Protein AF-A0A3M1X9Q7-F1 (afdb_monomer)

Nearest PDB structures (foldseek):
  1alu-assembly1_A  TM=2.671E-01  e=3.615E+00  Homo sapiens
  8yl9-assembly3_B  TM=2.003E-01  e=2.601E+00  Penicillium brasilianum

Secondary structure (DSSP, 8-state):
-TT----SHHHHHHHHHHHHHHHHHHHTS-TTSHHHHHHHHHHHHHHHH--HHHHHHHHHHHHHHHHHHHHTT-S-----BHHHHHHHHHHH-GGGHHHHH-HHHHHHHHHHHHHTHHHHHHHHTT----S---TTHHHHHHHHTTSHHHHHHHHHHHHHHHHHHHHHHHHHHS---SPPPPHHHHHHHHHHHHHH-HHHHHHHHHHHHHSBPPP------

Solvent-accessible surface area (backbone atoms only — not comparable to full-atom values): 11971 Å² total; per-residue (Å²): 114,65,81,42,87,72,88,46,73,70,46,49,56,51,50,49,58,44,52,53,51,53,49,54,43,55,74,72,52,56,62,91,41,73,70,34,37,51,39,51,51,27,43,47,46,16,66,78,68,52,33,61,66,32,40,35,52,25,40,47,54,46,42,52,54,48,53,49,44,28,69,76,57,39,77,73,71,72,62,55,36,43,66,52,53,49,50,52,39,48,66,66,34,63,85,53,38,66,57,78,68,34,63,24,43,50,48,50,14,49,47,49,16,61,33,29,57,51,31,41,51,27,53,38,63,75,40,90,59,96,59,71,62,52,78,62,53,59,61,50,46,54,68,30,13,84,40,57,67,52,26,53,50,55,50,51,54,51,50,52,55,52,41,50,52,39,53,52,35,30,74,77,68,74,48,68,94,69,81,72,80,51,72,67,27,52,53,48,39,51,52,45,28,75,74,63,35,31,49,57,49,37,38,48,37,34,36,43,15,57,23,37,74,73,75,78,74,77,76,84,122

Sequence (221 aa):
AWSGELHTRADVMAMQKIIDEHLEVIRGIDETHSDGFDLLRRYRDFVSGGNWEAFFDFAAGYGHEILRRLNDGARFVPTFTTSRLRRLMMTNRKDLTPIVKNSGFQNVAYAIRHATIIPQTRKANKQDNLYEVRYGLGAELKRKSTVRDEFVAALTDFIQSYNQENVQKLESKGQQMRKDVRTDDIVEVVRLIDEYGSEVVANLLIAYGYAREPREEQSNS

pLDDT: mean 89.53, std 11.48, range [27.81, 98.5]

Radius of gyration: 17.57 Å; Cα contacts (8 Å, |Δi|>4): 253; chains: 1; bounding box: 44×51×43 Å

Foldseek 3Di:
DLLFDQDDPVSVVLSVVLVVLVCLQLVPQDCVDPLSVLLVVLVCCCVVPVDVVSVLVSLLSSLQVLLVVLVVLDLDHRFAALVSVLVSCVRRPVVCNVQSPDPLLLLLLQLLLLQAVPQSNCVSVVHDHLHHHDPCLLVCLLVQQVDLVSNLVSSVVSLVVSVVSQVVSCVPPVDGDGDHRDPVSSVRLNVVCVVPNSNVSSSSSSSSSRGHHDDPPPPPD

Mean predicted aligned error: 5.06 Å

Structure (mmCIF, N/CA/C/O backbone):
data_AF-A0A3M1X9Q7-F1
#
_entry.id   AF-A0A3M1X9Q7-F1
#
loop_
_atom_site.group_PDB
_atom_site.id
_atom_site.type_symbol
_atom_site.label_atom_id
_atom_site.label_alt_id
_atom_site.label_comp_id
_atom_site.label_asym_id
_atom_site.label_entity_id
_atom_site.label_seq_id
_atom_site.pdbx_PDB_ins_code
_atom_site.Cartn_x
_atom_site.Cartn_y
_atom_site.Cartn_z
_atom_site.occupancy
_atom_site.B_iso_or_equiv
_atom_site.auth_seq_id
_atom_site.auth_comp_id
_atom_site.auth_asym_id
_atom_site.auth_atom_id
_atom_site.pdbx_PDB_model_num
ATOM 1 N N . ALA A 1 1 ? 17.017 -2.458 -18.395 1.00 63.41 1 ALA A N 1
ATOM 2 C CA . ALA A 1 1 ? 17.355 -1.856 -17.086 1.00 63.41 1 ALA A CA 1
ATOM 3 C C . ALA A 1 1 ? 16.067 -1.402 -16.404 1.00 63.41 1 ALA A C 1
ATOM 5 O O . ALA A 1 1 ? 15.162 -0.985 -17.114 1.00 63.41 1 ALA A O 1
ATOM 6 N N . TRP A 1 2 ? 15.971 -1.470 -15.070 1.00 74.06 2 TRP A N 1
ATOM 7 C CA . TRP A 1 2 ? 14.771 -1.065 -14.304 1.00 74.06 2 TRP A CA 1
ATOM 8 C C . TRP A 1 2 ? 14.463 0.445 -14.376 1.00 74.06 2 TRP A C 1
ATOM 10 O O . TRP A 1 2 ? 13.380 0.888 -14.005 1.00 74.06 2 TRP A O 1
ATOM 20 N N . SER A 1 3 ? 15.420 1.243 -14.854 1.00 73.06 3 SER A N 1
ATOM 21 C CA . SER A 1 3 ? 15.277 2.680 -15.091 1.00 73.06 3 SER A CA 1
ATOM 22 C C . SER A 1 3 ? 14.463 3.031 -16.340 1.00 73.06 3 SER A C 1
ATOM 24 O O . SER A 1 3 ? 14.127 4.197 -16.528 1.00 73.06 3 SER A O 1
ATOM 26 N N . GLY A 1 4 ? 14.171 2.054 -17.203 1.00 74.88 4 GLY A N 1
ATOM 27 C CA . GLY A 1 4 ? 13.610 2.293 -18.530 1.00 74.88 4 GLY A CA 1
ATOM 28 C C . GLY A 1 4 ? 14.558 3.058 -19.457 1.00 74.88 4 GLY A C 1
ATOM 29 O O . GLY A 1 4 ? 15.743 3.235 -19.157 1.00 74.88 4 GLY A O 1
ATOM 30 N N . GLU A 1 5 ? 14.028 3.496 -20.598 1.00 77.62 5 GLU A N 1
ATOM 31 C CA . GLU A 1 5 ? 14.742 4.351 -21.549 1.00 77.62 5 GLU A CA 1
ATOM 32 C C . GLU A 1 5 ? 14.603 5.829 -21.156 1.00 77.62 5 GLU A C 1
ATOM 34 O O . GLU A 1 5 ? 13.497 6.312 -20.906 1.00 77.62 5 GLU A O 1
ATOM 39 N N . LEU A 1 6 ? 15.725 6.553 -21.108 1.00 81.38 6 LEU A N 1
ATOM 40 C CA . LEU A 1 6 ? 15.781 7.968 -20.735 1.00 81.38 6 LEU A CA 1
ATOM 41 C C . LEU A 1 6 ? 16.168 8.794 -21.964 1.00 81.38 6 LEU A C 1
ATOM 43 O O . LEU A 1 6 ? 17.319 8.759 -22.394 1.00 81.38 6 LEU A O 1
ATOM 47 N N . HIS A 1 7 ? 15.207 9.535 -22.517 1.00 81.62 7 HIS A N 1
ATOM 48 C CA . HIS A 1 7 ? 15.385 10.256 -23.785 1.00 81.62 7 HIS A CA 1
ATOM 49 C C . HIS A 1 7 ? 15.589 11.759 -23.592 1.00 81.62 7 HIS A C 1
ATOM 51 O O . HIS A 1 7 ? 16.232 12.414 -24.410 1.00 81.62 7 HIS A O 1
ATOM 57 N N . THR A 1 8 ? 15.062 12.326 -22.504 1.00 88.31 8 THR A N 1
ATOM 58 C CA . THR A 1 8 ? 15.106 13.770 -22.248 1.00 88.31 8 THR A CA 1
ATOM 59 C C . THR A 1 8 ? 15.757 14.115 -20.910 1.00 88.31 8 THR A C 1
ATOM 61 O O . THR A 1 8 ? 15.780 13.321 -19.968 1.00 88.31 8 THR A O 1
ATOM 64 N N . ARG A 1 9 ? 16.222 15.365 -20.769 1.00 87.31 9 ARG A N 1
ATOM 65 C CA . ARG A 1 9 ? 16.684 15.899 -19.474 1.00 87.31 9 ARG A CA 1
ATOM 66 C C . ARG A 1 9 ? 15.599 15.798 -18.393 1.00 87.31 9 ARG A C 1
ATOM 68 O O . ARG A 1 9 ? 15.917 15.546 -17.233 1.00 87.31 9 ARG A O 1
ATOM 75 N N . ALA A 1 10 ? 14.332 15.970 -18.770 1.00 85.62 10 ALA A N 1
ATOM 76 C CA . ALA A 1 10 ? 13.204 15.828 -17.855 1.00 85.62 10 ALA A CA 1
ATOM 77 C C . ALA A 1 10 ? 13.043 14.380 -17.357 1.00 85.62 10 ALA A C 1
ATOM 79 O O . ALA A 1 10 ? 12.713 14.172 -16.187 1.00 85.62 10 ALA A O 1
ATOM 80 N N . ASP A 1 11 ? 13.325 13.386 -18.203 1.00 83.69 11 ASP A N 1
ATOM 81 C CA . ASP A 1 11 ? 13.321 11.971 -17.812 1.00 83.69 11 ASP A CA 1
ATOM 82 C C . ASP A 1 11 ? 14.450 11.660 -16.838 1.00 83.69 11 ASP A C 1
ATOM 84 O O . ASP A 1 11 ? 14.208 11.043 -15.802 1.00 83.69 11 ASP A O 1
ATOM 88 N N . VAL A 1 12 ? 15.656 12.167 -17.107 1.00 86.81 12 VAL A N 1
ATOM 89 C CA . VAL A 1 12 ? 16.814 12.002 -16.215 1.00 86.81 12 VAL A CA 1
ATOM 90 C C . VAL A 1 12 ? 16.538 12.607 -14.837 1.00 86.81 12 VAL A C 1
ATOM 92 O O . VAL A 1 12 ? 16.706 11.934 -13.823 1.00 86.81 12 VAL A O 1
ATOM 95 N N . MET A 1 13 ? 16.057 13.853 -14.777 1.00 88.44 13 MET A N 1
ATOM 96 C CA . MET A 1 13 ? 15.761 14.520 -13.501 1.00 88.44 13 MET A CA 1
ATOM 97 C C . MET A 1 13 ? 14.677 13.800 -12.701 1.00 88.44 13 MET A C 1
ATOM 99 O O . MET A 1 13 ? 14.708 13.767 -11.472 1.00 88.44 13 MET A O 1
ATOM 103 N N . ALA A 1 14 ? 13.694 13.228 -13.384 1.00 86.50 14 ALA A N 1
ATOM 104 C CA . ALA A 1 14 ? 12.663 12.467 -12.717 1.00 86.50 14 ALA A CA 1
ATOM 105 C C . ALA A 1 14 ? 13.135 11.108 -12.221 1.00 86.50 14 ALA A C 1
ATOM 107 O O . ALA A 1 14 ? 12.753 10.704 -11.124 1.00 86.50 14 ALA A O 1
ATOM 108 N N . MET A 1 15 ? 13.955 10.420 -13.014 1.00 89.50 15 MET A N 1
ATOM 109 C CA . MET A 1 15 ? 14.565 9.167 -12.603 1.00 89.50 15 MET A CA 1
ATOM 110 C C . MET A 1 15 ? 15.463 9.386 -11.385 1.00 89.50 15 MET A C 1
ATOM 112 O O . MET A 1 15 ? 15.393 8.606 -10.441 1.00 89.50 15 MET A O 1
ATOM 116 N N . GLN A 1 16 ? 16.211 10.493 -11.344 1.00 91.06 16 GLN A N 1
ATOM 117 C CA . GLN A 1 16 ? 16.999 10.873 -10.171 1.00 91.06 16 GLN A CA 1
ATOM 118 C C . GLN A 1 16 ? 16.127 10.961 -8.912 1.00 91.06 16 GLN A C 1
ATOM 120 O O . GLN A 1 16 ? 16.438 10.324 -7.914 1.00 91.06 16 GLN A O 1
ATOM 125 N N . LYS A 1 17 ? 14.972 11.641 -8.980 1.00 92.56 17 LYS A N 1
ATOM 126 C CA . LYS A 1 17 ? 14.033 11.729 -7.844 1.00 92.56 17 LYS A CA 1
ATOM 127 C C . LYS A 1 17 ? 13.507 10.364 -7.382 1.00 92.56 17 LYS A C 1
ATOM 129 O O . LYS A 1 17 ? 13.197 10.209 -6.203 1.00 92.56 17 LYS A O 1
ATOM 134 N N . ILE A 1 18 ? 13.350 9.405 -8.297 1.00 91.81 18 ILE A N 1
ATOM 135 C CA . ILE A 1 18 ? 12.954 8.029 -7.959 1.00 91.81 18 ILE A CA 1
ATOM 136 C C . ILE A 1 18 ? 14.112 7.318 -7.252 1.00 91.81 18 ILE A C 1
ATOM 138 O O . ILE A 1 18 ? 13.909 6.728 -6.196 1.00 91.81 18 ILE A O 1
ATOM 142 N N . ILE A 1 19 ? 15.329 7.418 -7.791 1.00 91.94 19 ILE A N 1
ATOM 143 C 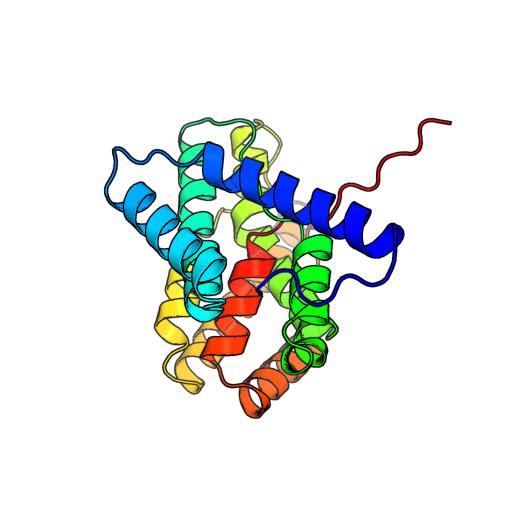CA . ILE A 1 19 ? 16.531 6.821 -7.193 1.00 91.94 19 ILE A CA 1
ATOM 144 C C . ILE A 1 19 ? 16.769 7.373 -5.784 1.00 91.94 19 ILE A C 1
ATOM 146 O O . ILE A 1 19 ? 17.005 6.592 -4.866 1.00 91.94 19 ILE A O 1
ATOM 150 N N . ASP A 1 20 ? 16.658 8.686 -5.592 1.00 94.12 20 ASP A N 1
ATOM 151 C CA . ASP A 1 20 ? 16.859 9.324 -4.290 1.00 94.12 20 ASP A CA 1
ATOM 152 C C . ASP A 1 20 ? 15.865 8.793 -3.244 1.00 94.12 20 ASP A C 1
ATOM 154 O O . ASP A 1 20 ? 16.263 8.440 -2.137 1.00 94.12 20 ASP A O 1
ATOM 158 N N . GLU A 1 21 ? 14.585 8.641 -3.608 1.00 93.75 21 GLU A N 1
ATOM 159 C CA . GLU A 1 21 ? 13.570 8.051 -2.722 1.00 93.75 21 GLU A CA 1
ATOM 160 C C . GLU A 1 21 ? 13.885 6.606 -2.352 1.00 93.75 21 GLU A C 1
ATOM 162 O O . GLU A 1 21 ? 13.769 6.206 -1.195 1.00 93.75 21 GLU A O 1
ATOM 167 N N . HIS A 1 22 ? 14.279 5.814 -3.345 1.00 93.88 22 HIS A N 1
ATOM 168 C CA . HIS A 1 22 ? 14.655 4.430 -3.125 1.00 93.88 22 HIS A CA 1
ATOM 169 C C . HIS A 1 22 ? 15.857 4.333 -2.175 1.00 93.88 22 HIS A C 1
ATOM 171 O O . HIS A 1 22 ? 15.854 3.504 -1.267 1.00 93.88 22 HIS A O 1
ATOM 177 N N . LEU A 1 23 ? 16.856 5.209 -2.335 1.00 94.06 23 LEU A N 1
ATOM 178 C CA . LEU A 1 23 ? 18.006 5.291 -1.436 1.00 94.06 23 LEU A CA 1
ATOM 179 C C . LEU A 1 23 ? 17.595 5.687 -0.011 1.00 94.06 23 LEU A C 1
ATOM 181 O O . LEU A 1 23 ? 18.105 5.100 0.939 1.00 94.06 23 LEU A O 1
ATOM 185 N N . GLU A 1 24 ? 16.674 6.637 0.161 1.00 93.44 24 GLU A N 1
ATOM 186 C CA . GLU A 1 24 ? 16.130 6.989 1.483 1.00 93.44 24 GLU A CA 1
ATOM 187 C C . GLU A 1 24 ? 15.441 5.796 2.159 1.00 93.44 24 GLU A C 1
ATOM 189 O O . GLU A 1 24 ? 15.639 5.563 3.353 1.00 93.44 24 GLU A O 1
ATOM 194 N N . VAL A 1 25 ? 14.654 5.032 1.395 1.00 92.88 25 VAL A N 1
ATOM 195 C CA . VAL A 1 25 ? 13.934 3.846 1.873 1.00 92.88 25 VAL A CA 1
ATOM 196 C C . VAL A 1 25 ? 14.896 2.759 2.351 1.00 92.88 25 VAL A C 1
ATOM 198 O O . VAL A 1 25 ? 14.744 2.269 3.473 1.00 92.88 25 VAL A O 1
ATOM 201 N N . ILE A 1 26 ? 15.901 2.409 1.541 1.00 93.75 26 ILE A N 1
ATOM 202 C CA . ILE A 1 26 ? 16.785 1.272 1.838 1.00 93.75 26 ILE A CA 1
ATOM 203 C C . ILE A 1 26 ? 17.884 1.602 2.852 1.00 93.75 26 ILE A C 1
ATOM 205 O O . ILE A 1 26 ? 18.242 0.739 3.641 1.00 93.75 26 ILE A O 1
ATOM 209 N N . ARG A 1 27 ? 18.389 2.847 2.898 1.00 90.69 27 ARG A N 1
ATOM 210 C CA . ARG A 1 27 ? 19.448 3.251 3.852 1.00 90.69 27 ARG A CA 1
ATOM 211 C C . ARG A 1 27 ? 19.030 3.112 5.312 1.00 90.69 27 ARG A C 1
ATOM 213 O O . ARG A 1 27 ? 19.881 3.055 6.189 1.00 90.69 27 ARG A O 1
ATOM 220 N N . GLY A 1 28 ? 17.726 3.142 5.574 1.00 84.00 28 GLY A N 1
ATOM 221 C CA . GLY A 1 28 ? 17.176 3.008 6.916 1.00 84.00 28 GLY A CA 1
ATOM 222 C C . GLY A 1 28 ? 16.893 1.570 7.344 1.00 84.00 28 GLY A C 1
ATOM 223 O O . GLY A 1 28 ? 16.302 1.410 8.408 1.00 84.00 28 GLY A O 1
ATOM 224 N N . ILE A 1 29 ? 17.211 0.567 6.521 1.00 90.06 29 ILE A N 1
ATOM 225 C CA . ILE A 1 29 ? 16.987 -0.846 6.837 1.00 90.06 29 ILE A CA 1
ATOM 226 C C . ILE A 1 29 ? 18.204 -1.377 7.591 1.00 90.06 29 ILE A C 1
ATOM 228 O O . ILE A 1 29 ? 19.338 -1.207 7.152 1.00 90.06 29 ILE A O 1
ATOM 232 N N . ASP A 1 30 ? 17.958 -2.004 8.737 1.00 85.06 30 ASP A N 1
ATOM 233 C CA . ASP A 1 30 ? 19.003 -2.615 9.551 1.00 85.06 30 ASP A CA 1
ATOM 234 C C . ASP A 1 30 ? 19.348 -4.017 9.031 1.00 85.06 30 ASP A C 1
ATOM 236 O O . ASP A 1 30 ? 18.576 -4.961 9.191 1.00 85.06 30 ASP A O 1
ATOM 240 N N . GLU A 1 31 ? 20.524 -4.153 8.417 1.00 84.06 31 GLU A N 1
ATOM 241 C CA . GLU A 1 31 ? 21.000 -5.413 7.827 1.00 84.06 31 GLU A CA 1
ATOM 242 C C . GLU A 1 31 ? 21.448 -6.448 8.871 1.00 84.06 31 GLU A C 1
ATOM 244 O O . GLU A 1 31 ? 21.707 -7.598 8.519 1.00 84.06 31 GLU A O 1
ATOM 249 N N . THR A 1 32 ? 21.566 -6.063 10.149 1.00 80.69 32 THR A N 1
ATOM 250 C CA . THR A 1 32 ? 22.014 -6.972 11.219 1.00 80.69 32 THR A CA 1
ATOM 251 C C . THR A 1 32 ? 20.934 -7.968 11.648 1.00 80.69 32 THR A C 1
ATOM 253 O O . THR A 1 32 ? 21.248 -9.009 12.226 1.00 80.69 32 THR A O 1
ATOM 256 N N . HIS A 1 33 ? 19.672 -7.682 11.322 1.00 79.69 33 HIS A N 1
ATOM 257 C CA . HIS A 1 33 ? 18.531 -8.564 11.539 1.00 79.69 33 HIS A CA 1
ATOM 258 C C . HIS A 1 33 ? 18.194 -9.336 10.253 1.00 79.69 33 HIS A C 1
ATOM 260 O O . HIS A 1 33 ? 18.264 -8.785 9.152 1.00 79.69 33 HIS A O 1
ATOM 266 N N . SER A 1 34 ? 17.771 -10.601 10.388 1.00 79.75 34 SER A N 1
ATOM 267 C CA . SER A 1 34 ? 17.425 -11.475 9.250 1.00 79.75 34 SER A CA 1
ATOM 268 C C . SER A 1 34 ? 16.416 -10.836 8.297 1.00 79.75 34 SER A C 1
ATOM 270 O O . SER A 1 34 ? 16.586 -10.891 7.082 1.00 79.75 34 SER A O 1
ATOM 272 N N . ASP A 1 35 ? 15.409 -10.166 8.853 1.00 83.88 35 ASP A N 1
ATOM 273 C CA . ASP A 1 35 ? 14.321 -9.565 8.083 1.00 83.88 35 ASP A CA 1
ATOM 274 C C . ASP A 1 35 ? 14.815 -8.379 7.243 1.00 83.88 35 ASP A C 1
ATOM 276 O O . ASP A 1 35 ? 14.422 -8.219 6.086 1.00 83.88 35 ASP A O 1
ATOM 280 N N . GLY A 1 36 ? 15.725 -7.567 7.792 1.00 88.38 36 GLY A N 1
ATOM 281 C CA . GLY A 1 36 ? 16.331 -6.448 7.073 1.00 88.38 36 GLY A CA 1
ATOM 282 C C . GLY A 1 36 ? 17.274 -6.912 5.965 1.00 88.38 36 GLY A C 1
ATOM 283 O O . GLY A 1 36 ? 17.213 -6.396 4.846 1.00 88.38 36 GLY A O 1
ATOM 284 N N . PHE A 1 37 ? 18.077 -7.946 6.232 1.00 91.00 37 PHE A N 1
ATOM 285 C CA . PHE A 1 37 ? 18.905 -8.587 5.211 1.00 91.00 37 PHE A CA 1
ATOM 286 C C . PHE A 1 37 ? 18.058 -9.132 4.050 1.00 91.00 37 PHE A C 1
ATOM 288 O O . PHE A 1 37 ? 18.359 -8.873 2.881 1.00 91.00 37 PHE A O 1
ATOM 295 N N . ASP A 1 38 ? 16.963 -9.838 4.347 1.00 92.44 38 ASP A N 1
ATOM 296 C CA . ASP A 1 38 ? 16.078 -10.392 3.321 1.00 92.44 38 ASP A CA 1
ATOM 297 C C . ASP A 1 38 ? 15.369 -9.312 2.496 1.00 92.44 38 ASP A C 1
ATOM 299 O O . ASP A 1 38 ? 15.219 -9.470 1.279 1.00 92.44 38 ASP A O 1
ATOM 303 N N . LEU A 1 39 ? 14.976 -8.192 3.113 1.00 93.50 39 LEU A N 1
ATOM 304 C CA . LEU A 1 39 ? 14.448 -7.035 2.386 1.00 93.50 39 LEU A CA 1
ATOM 305 C C . LEU A 1 39 ? 15.472 -6.506 1.378 1.00 93.50 39 LEU A C 1
ATOM 307 O O . LEU A 1 39 ? 15.168 -6.366 0.191 1.00 93.50 39 LEU A O 1
ATOM 311 N N . LEU A 1 40 ? 16.704 -6.258 1.814 1.00 94.81 40 LEU A N 1
ATOM 312 C CA . LEU A 1 40 ? 17.741 -5.725 0.932 1.00 94.81 40 LEU A CA 1
ATOM 313 C C . LEU A 1 40 ? 18.152 -6.710 -0.158 1.00 94.81 40 LEU A C 1
ATOM 315 O O . LEU A 1 40 ? 18.422 -6.290 -1.285 1.00 94.81 40 LEU A O 1
ATOM 319 N N . ARG A 1 41 ? 18.124 -8.015 0.128 1.00 94.31 41 ARG A N 1
ATOM 320 C CA . ARG A 1 41 ? 18.324 -9.059 -0.880 1.00 94.31 41 ARG A CA 1
ATOM 321 C C . ARG A 1 41 ? 17.277 -8.967 -1.990 1.00 94.31 41 ARG A C 1
ATOM 323 O O . ARG A 1 41 ? 17.651 -8.893 -3.158 1.00 94.31 41 ARG A O 1
ATOM 330 N N . ARG A 1 42 ? 15.986 -8.898 -1.642 1.00 94.50 42 ARG A N 1
ATOM 331 C CA . ARG A 1 42 ? 14.892 -8.733 -2.621 1.00 94.50 42 ARG A CA 1
ATOM 332 C C . ARG A 1 42 ? 15.039 -7.432 -3.412 1.00 94.50 42 ARG A C 1
ATOM 334 O O . ARG A 1 42 ? 14.888 -7.423 -4.632 1.00 94.50 42 ARG A O 1
ATOM 341 N N . TYR A 1 43 ? 15.401 -6.343 -2.736 1.00 94.56 43 TYR A N 1
ATOM 342 C CA . TYR A 1 43 ? 15.630 -5.058 -3.391 1.00 94.56 43 TYR A CA 1
ATOM 343 C C . TYR A 1 43 ? 16.796 -5.106 -4.392 1.00 94.56 43 TYR A C 1
ATOM 345 O O . TYR A 1 43 ? 16.684 -4.606 -5.513 1.00 94.56 43 TYR A O 1
ATOM 353 N N . ARG A 1 44 ? 17.907 -5.752 -4.025 1.00 93.75 44 ARG A N 1
ATOM 354 C CA . ARG A 1 44 ? 19.047 -5.981 -4.920 1.00 93.75 44 ARG A CA 1
ATOM 355 C C . ARG A 1 44 ? 18.632 -6.801 -6.138 1.00 93.75 44 ARG A C 1
ATOM 357 O O . ARG A 1 44 ? 18.967 -6.421 -7.256 1.00 93.75 44 ARG A O 1
ATOM 364 N N . ASP A 1 45 ? 17.884 -7.884 -5.940 1.00 93.31 45 ASP A N 1
ATOM 365 C CA . ASP A 1 45 ? 17.430 -8.750 -7.032 1.00 93.31 45 ASP A CA 1
ATOM 366 C C . ASP A 1 45 ? 16.529 -7.971 -8.023 1.00 93.31 45 ASP A C 1
ATOM 368 O O . ASP A 1 45 ? 16.628 -8.157 -9.241 1.00 93.31 45 ASP A O 1
ATOM 372 N N . PHE A 1 46 ? 15.732 -7.011 -7.535 1.00 93.12 46 PHE A N 1
ATOM 373 C CA . PHE A 1 46 ? 15.010 -6.057 -8.383 1.00 93.12 46 PHE A CA 1
ATOM 374 C C . PHE A 1 46 ? 15.944 -5.126 -9.172 1.00 93.12 46 PHE A C 1
ATOM 376 O O . PHE A 1 46 ? 15.832 -5.041 -10.395 1.00 93.12 46 PHE A O 1
ATOM 383 N N . VAL A 1 47 ? 16.869 -4.428 -8.507 1.00 90.31 47 VAL A N 1
ATOM 384 C CA . VAL A 1 47 ? 17.733 -3.422 -9.156 1.00 90.31 47 VAL A CA 1
ATOM 385 C C . VAL A 1 47 ? 18.699 -4.060 -10.159 1.00 90.31 47 VAL A C 1
ATOM 387 O O . VAL A 1 47 ? 18.918 -3.510 -11.240 1.00 90.31 47 VAL A O 1
ATOM 390 N N . SER A 1 48 ? 19.265 -5.220 -9.824 1.00 87.94 48 SER A N 1
ATOM 391 C CA . SER A 1 48 ? 20.236 -5.926 -10.664 1.00 87.94 48 SER A CA 1
ATOM 392 C C . SER A 1 48 ? 19.576 -6.717 -11.794 1.00 87.94 48 SER A C 1
ATOM 394 O O . SER A 1 48 ? 20.110 -6.745 -12.900 1.00 87.94 48 SER A O 1
ATOM 396 N N . GLY A 1 49 ? 18.428 -7.352 -11.534 1.00 82.12 49 GLY A N 1
ATOM 397 C CA . GLY A 1 49 ? 17.774 -8.263 -12.481 1.00 82.12 49 GLY A CA 1
ATOM 398 C C . GLY A 1 49 ? 16.536 -7.702 -13.181 1.00 82.12 49 GLY A C 1
ATOM 399 O O . GLY A 1 49 ? 16.035 -8.324 -14.112 1.00 82.12 49 GLY A O 1
ATOM 400 N N . GLY A 1 50 ? 16.007 -6.555 -12.747 1.00 82.94 50 GLY A N 1
ATOM 401 C CA . GLY A 1 50 ? 14.691 -6.073 -13.180 1.00 82.94 50 GLY A CA 1
ATOM 402 C C . GLY A 1 50 ? 13.533 -6.941 -12.669 1.00 82.94 50 GLY A C 1
ATOM 403 O O . GLY A 1 50 ? 12.455 -6.927 -13.264 1.00 82.94 50 GLY A O 1
ATOM 404 N N . ASN A 1 51 ? 13.749 -7.715 -11.597 1.00 88.06 51 ASN A N 1
ATOM 405 C CA . ASN A 1 51 ? 12.749 -8.628 -11.051 1.00 88.06 51 ASN A CA 1
ATOM 406 C C . ASN A 1 51 ? 11.654 -7.862 -10.285 1.00 88.06 51 ASN A C 1
ATOM 408 O O . ASN A 1 51 ? 11.816 -7.493 -9.123 1.00 88.06 51 ASN A O 1
ATOM 412 N N . TRP A 1 52 ? 10.523 -7.634 -10.950 1.00 85.62 52 TRP A N 1
ATOM 413 C CA . TRP A 1 52 ? 9.364 -6.938 -10.386 1.00 85.62 52 TRP A CA 1
ATOM 414 C C . TRP A 1 52 ? 8.691 -7.676 -9.235 1.00 85.62 52 TRP A C 1
ATOM 416 O O . TRP A 1 52 ? 8.171 -7.033 -8.329 1.00 85.62 52 TRP A O 1
ATOM 426 N N . GLU A 1 53 ? 8.715 -9.004 -9.245 1.00 85.56 53 GLU A N 1
ATOM 427 C CA . GLU A 1 53 ? 8.194 -9.800 -8.136 1.00 85.56 53 GLU A CA 1
ATOM 428 C C . GLU A 1 53 ? 9.013 -9.545 -6.867 1.00 85.56 53 GLU A C 1
ATOM 430 O O . GLU A 1 53 ? 8.451 -9.250 -5.813 1.00 85.56 53 GLU A O 1
ATOM 435 N N . ALA A 1 54 ? 10.343 -9.500 -6.999 1.00 91.00 54 ALA A N 1
ATOM 436 C CA . ALA A 1 54 ? 11.231 -9.141 -5.896 1.00 91.00 54 ALA A CA 1
ATOM 437 C C . ALA A 1 54 ? 10.964 -7.716 -5.375 1.00 91.00 54 ALA A C 1
ATOM 439 O O . ALA A 1 54 ? 11.007 -7.485 -4.166 1.00 91.00 54 ALA A O 1
ATOM 440 N N . PHE A 1 55 ? 10.619 -6.768 -6.255 1.00 90.69 55 PHE A N 1
ATOM 441 C CA . PHE A 1 55 ? 10.199 -5.427 -5.836 1.00 90.69 55 PHE A CA 1
ATOM 442 C C . PHE A 1 55 ? 8.882 -5.434 -5.057 1.00 90.69 55 PHE A C 1
ATOM 444 O O . PHE A 1 55 ? 8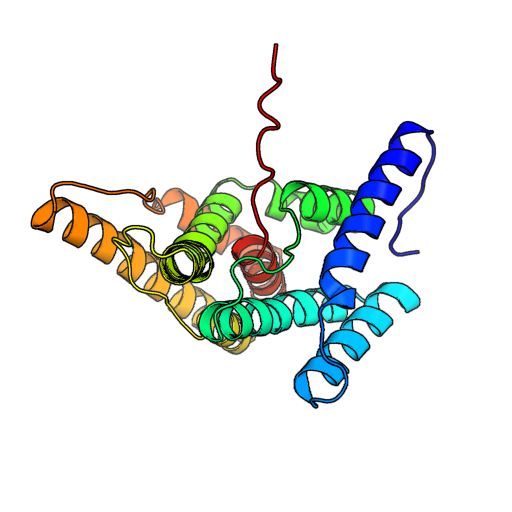.765 -4.753 -4.040 1.00 90.69 55 PHE A O 1
ATOM 451 N N . PHE A 1 56 ? 7.885 -6.190 -5.515 1.00 85.94 56 PHE A N 1
ATOM 452 C CA . PHE A 1 56 ? 6.603 -6.281 -4.822 1.00 85.94 56 PHE A CA 1
ATOM 453 C C . PHE A 1 56 ? 6.736 -6.927 -3.452 1.00 85.94 56 PHE A C 1
ATOM 455 O O . PHE A 1 56 ? 6.175 -6.424 -2.479 1.00 85.94 56 PHE A O 1
ATOM 462 N N . ASP A 1 57 ? 7.529 -7.986 -3.356 1.00 87.88 57 ASP A N 1
ATOM 463 C CA . ASP A 1 57 ? 7.812 -8.616 -2.079 1.00 87.88 57 ASP A CA 1
ATOM 464 C C . ASP A 1 57 ? 8.604 -7.695 -1.148 1.00 87.88 57 ASP A C 1
ATOM 466 O O . ASP A 1 57 ? 8.331 -7.652 0.052 1.00 87.88 57 ASP A O 1
ATOM 470 N N . PHE A 1 58 ? 9.551 -6.920 -1.689 1.00 92.50 58 PHE A N 1
ATOM 471 C CA . PHE A 1 58 ? 10.222 -5.867 -0.934 1.00 92.50 58 PHE A CA 1
ATOM 472 C C . PHE A 1 58 ? 9.215 -4.841 -0.406 1.00 92.50 58 PHE A C 1
ATOM 474 O O . PHE A 1 58 ? 9.224 -4.544 0.782 1.00 92.50 58 PHE A O 1
ATOM 481 N N . ALA A 1 59 ? 8.325 -4.319 -1.253 1.00 88.44 59 ALA A N 1
ATOM 482 C CA . ALA A 1 59 ? 7.340 -3.317 -0.853 1.00 88.44 59 ALA A CA 1
ATOM 483 C C . ALA A 1 59 ? 6.371 -3.850 0.218 1.00 88.44 59 ALA A C 1
ATOM 485 O O . ALA A 1 59 ? 6.064 -3.142 1.180 1.00 88.44 59 ALA A O 1
ATOM 486 N N . ALA A 1 60 ? 5.932 -5.106 0.086 1.00 81.69 60 ALA A N 1
ATOM 487 C CA . ALA A 1 60 ? 5.083 -5.771 1.068 1.00 81.69 60 ALA A CA 1
ATOM 488 C C . ALA A 1 60 ? 5.801 -5.971 2.410 1.00 81.69 60 ALA A C 1
ATOM 490 O O . ALA A 1 60 ? 5.256 -5.614 3.457 1.00 81.69 60 ALA A O 1
ATOM 491 N N . GLY A 1 61 ? 7.034 -6.484 2.389 1.00 87.69 61 GLY A N 1
ATOM 492 C CA . GLY A 1 61 ? 7.834 -6.670 3.599 1.00 87.69 61 GLY A CA 1
ATOM 493 C C . GLY A 1 61 ? 8.230 -5.343 4.257 1.00 87.69 61 GLY A C 1
ATOM 494 O O . GLY A 1 61 ? 8.176 -5.213 5.477 1.00 87.69 61 GLY A O 1
ATOM 495 N N . TYR A 1 62 ? 8.540 -4.314 3.468 1.00 90.38 62 TYR A N 1
ATOM 496 C CA . TYR A 1 62 ? 8.885 -2.989 3.983 1.00 90.38 62 TYR A CA 1
ATOM 497 C C . TYR A 1 62 ? 7.702 -2.316 4.693 1.00 90.38 62 TYR A C 1
ATOM 499 O O . TYR A 1 62 ? 7.900 -1.587 5.662 1.00 90.38 62 TYR A O 1
ATOM 507 N N . GLY A 1 63 ? 6.461 -2.616 4.289 1.00 86.06 63 GLY A N 1
ATOM 508 C CA . GLY A 1 63 ? 5.252 -2.237 5.030 1.00 86.06 63 GLY A CA 1
ATOM 509 C C . GLY A 1 63 ? 5.289 -2.663 6.503 1.00 86.06 63 GLY A C 1
ATOM 510 O O . GLY A 1 63 ? 4.922 -1.883 7.386 1.00 86.06 63 GLY A O 1
ATOM 511 N N . HIS A 1 64 ? 5.787 -3.873 6.777 1.00 84.69 64 HIS A N 1
ATOM 512 C CA . HIS A 1 64 ? 5.974 -4.371 8.140 1.00 84.69 64 HIS A CA 1
ATOM 513 C C . HIS A 1 64 ? 7.057 -3.584 8.886 1.00 84.69 64 HIS A C 1
ATOM 515 O O . HIS A 1 64 ? 6.824 -3.137 10.009 1.00 84.69 64 HIS A O 1
ATOM 521 N N . GLU A 1 65 ? 8.192 -3.334 8.234 1.00 89.12 65 GLU A N 1
ATOM 522 C CA . GLU A 1 65 ? 9.297 -2.559 8.805 1.00 89.12 65 GLU A CA 1
ATOM 523 C C . GLU A 1 65 ? 8.878 -1.122 9.164 1.00 89.12 65 GLU A C 1
ATOM 525 O O . GLU A 1 65 ? 9.234 -0.612 10.229 1.00 89.12 65 GLU A O 1
ATOM 530 N N . ILE A 1 66 ? 8.049 -0.481 8.331 1.00 90.38 66 ILE A N 1
ATOM 531 C CA . ILE A 1 66 ? 7.481 0.842 8.628 1.00 90.38 66 ILE A CA 1
ATOM 532 C C . ILE A 1 66 ? 6.653 0.793 9.913 1.00 90.38 66 ILE A C 1
ATOM 534 O O . ILE A 1 66 ? 6.857 1.612 10.812 1.00 90.38 66 ILE A O 1
ATOM 538 N N . LEU A 1 67 ? 5.716 -0.155 10.011 1.00 88.62 67 LEU A N 1
ATOM 539 C CA . LEU A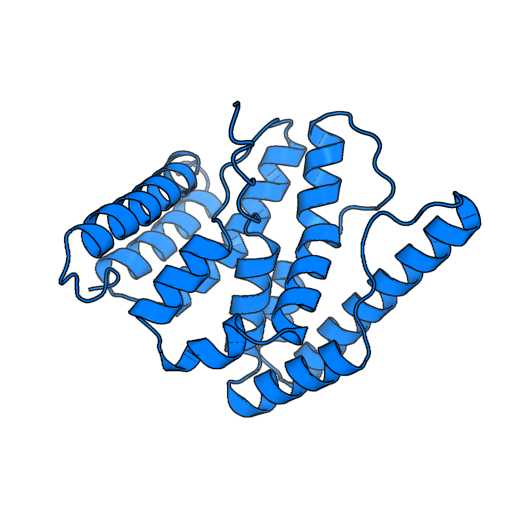 1 67 ? 4.851 -0.280 11.184 1.00 88.62 67 LEU A CA 1
ATOM 540 C C . LEU A 1 67 ? 5.660 -0.572 12.450 1.00 88.62 67 LEU A C 1
ATOM 542 O O . LEU A 1 67 ? 5.405 0.061 13.475 1.00 88.62 67 LEU A O 1
ATOM 546 N N . ARG A 1 68 ? 6.651 -1.467 12.365 1.00 89.31 68 ARG A N 1
ATOM 547 C CA . ARG A 1 68 ? 7.558 -1.807 13.466 1.00 89.31 68 ARG A CA 1
ATOM 548 C C . ARG A 1 68 ? 8.307 -0.574 13.961 1.00 89.31 68 ARG A C 1
ATOM 550 O O . ARG A 1 68 ? 8.162 -0.199 15.118 1.00 89.31 68 ARG A O 1
ATOM 557 N N . ARG A 1 69 ? 9.016 0.133 13.076 1.00 90.88 69 ARG A N 1
ATOM 558 C CA . ARG A 1 69 ? 9.792 1.329 13.443 1.00 90.88 69 ARG A CA 1
ATOM 559 C C . ARG A 1 69 ? 8.927 2.440 14.029 1.00 90.88 69 ARG A C 1
ATOM 561 O O . ARG A 1 69 ? 9.331 3.091 14.990 1.00 90.88 69 ARG A O 1
ATOM 568 N N . LEU A 1 70 ? 7.736 2.671 13.470 1.00 89.62 70 LEU A N 1
ATOM 569 C CA . LEU A 1 70 ? 6.795 3.641 14.036 1.00 89.62 70 LEU A CA 1
ATOM 570 C C . LEU A 1 70 ? 6.287 3.201 15.416 1.00 89.62 70 LEU A C 1
ATOM 572 O O . LEU A 1 70 ? 6.004 4.049 16.258 1.00 89.62 70 LEU A O 1
ATOM 576 N N . ASN A 1 71 ? 6.131 1.897 15.652 1.00 87.88 71 ASN A N 1
ATOM 577 C CA . ASN A 1 71 ? 5.744 1.360 16.954 1.00 87.88 71 ASN A CA 1
ATOM 578 C C . ASN A 1 71 ? 6.878 1.469 17.984 1.00 87.88 71 ASN A C 1
ATOM 580 O O . ASN A 1 71 ? 6.609 1.787 19.139 1.00 87.88 71 ASN A O 1
ATOM 584 N N . ASP A 1 72 ? 8.128 1.340 17.539 1.00 90.00 72 ASP A N 1
ATOM 585 C CA . ASP A 1 72 ? 9.343 1.536 18.343 1.00 90.00 72 ASP A CA 1
ATOM 586 C C . ASP A 1 72 ? 9.637 3.026 18.635 1.00 90.00 72 ASP A C 1
ATOM 588 O O . ASP A 1 72 ? 10.635 3.372 19.266 1.00 90.00 72 ASP A O 1
ATOM 592 N N . GLY A 1 73 ? 8.758 3.934 18.195 1.00 86.25 73 GLY A N 1
ATOM 593 C CA . GLY A 1 73 ? 8.810 5.359 18.523 1.00 86.25 73 GLY A CA 1
ATOM 594 C C . GLY A 1 73 ? 9.484 6.243 17.475 1.00 86.25 73 GLY A C 1
ATOM 595 O O . GLY A 1 73 ? 9.683 7.437 17.727 1.00 86.25 73 GLY A O 1
ATOM 596 N N . ALA A 1 74 ? 9.809 5.718 16.287 1.00 88.94 74 ALA A N 1
ATOM 597 C CA . ALA A 1 74 ? 10.270 6.562 15.191 1.00 88.94 74 ALA A CA 1
ATOM 598 C C . ALA A 1 74 ? 9.178 7.579 14.816 1.00 88.94 74 ALA A C 1
ATOM 600 O O . ALA A 1 74 ? 8.047 7.215 14.504 1.00 88.94 74 ALA A O 1
ATOM 601 N N . ARG A 1 75 ? 9.521 8.873 14.801 1.00 85.44 75 ARG A N 1
ATOM 602 C CA . ARG A 1 75 ? 8.588 9.937 14.374 1.00 85.44 75 ARG A CA 1
ATOM 603 C C . ARG A 1 75 ? 8.362 9.952 12.864 1.00 85.44 75 ARG A C 1
ATOM 605 O O . ARG A 1 75 ? 7.325 10.407 12.385 1.00 85.44 75 ARG A O 1
ATOM 612 N N . PHE A 1 76 ? 9.356 9.485 12.114 1.00 87.06 76 PHE A N 1
ATOM 613 C CA . PHE A 1 76 ? 9.339 9.434 10.663 1.00 87.06 76 PHE A CA 1
ATOM 614 C C . PHE A 1 76 ? 10.083 8.195 10.173 1.00 87.06 76 PHE A C 1
ATOM 616 O O . PHE A 1 76 ? 11.192 7.906 10.625 1.00 87.06 76 PHE A O 1
ATOM 623 N N . VAL A 1 77 ? 9.470 7.498 9.220 1.00 90.62 77 VAL A N 1
ATOM 624 C CA . VAL A 1 77 ? 10.080 6.405 8.465 1.00 90.62 77 VAL A CA 1
ATOM 625 C C . VAL A 1 77 ? 9.913 6.744 6.982 1.00 90.62 77 VAL A C 1
ATOM 627 O O . VAL A 1 77 ? 8.793 7.080 6.574 1.00 90.62 77 VAL A O 1
ATOM 630 N N . PRO A 1 78 ? 10.991 6.722 6.177 1.00 91.31 78 PRO A N 1
ATOM 631 C CA . PRO A 1 78 ? 10.890 6.924 4.737 1.00 91.31 78 PRO A CA 1
ATOM 632 C C . PRO A 1 78 ? 9.885 5.956 4.105 1.00 91.31 78 PRO A C 1
ATOM 634 O O . PRO A 1 78 ? 9.767 4.807 4.508 1.00 91.31 78 PRO A O 1
ATOM 637 N N . THR A 1 79 ? 9.126 6.432 3.123 1.00 91.19 79 THR A N 1
ATOM 638 C CA . THR A 1 79 ? 8.157 5.618 2.376 1.00 91.19 79 THR A CA 1
ATOM 639 C C . THR A 1 79 ? 8.191 6.031 0.917 1.00 91.19 79 THR A C 1
ATOM 641 O O . THR A 1 79 ? 8.406 7.210 0.608 1.00 91.19 79 THR A O 1
ATOM 644 N N . PHE A 1 80 ? 7.943 5.072 0.027 1.00 92.25 80 PHE A N 1
ATOM 645 C CA . PHE A 1 80 ? 7.749 5.361 -1.389 1.00 92.25 80 PHE A CA 1
ATOM 646 C C . PHE A 1 80 ? 6.592 6.325 -1.600 1.00 92.25 80 PHE A C 1
ATOM 648 O O . PHE A 1 80 ? 5.639 6.317 -0.822 1.00 92.25 80 PHE A O 1
ATOM 655 N N . THR A 1 81 ? 6.630 7.115 -2.667 1.00 91.75 81 THR A N 1
ATOM 656 C CA . THR A 1 81 ? 5.490 7.942 -3.066 1.00 91.75 81 THR A CA 1
ATOM 657 C C . THR A 1 81 ? 4.676 7.265 -4.159 1.00 91.75 81 THR A C 1
ATOM 659 O O . THR A 1 81 ? 5.221 6.724 -5.122 1.00 91.75 81 THR A O 1
ATOM 662 N N . THR A 1 82 ? 3.347 7.333 -4.060 1.00 89.38 82 THR A N 1
ATOM 663 C CA . THR A 1 82 ? 2.440 6.724 -5.051 1.00 89.38 82 THR A CA 1
ATOM 664 C C . THR A 1 82 ? 2.672 7.277 -6.460 1.00 89.38 82 THR A C 1
ATOM 666 O O . THR A 1 82 ? 2.584 6.532 -7.434 1.00 89.38 82 THR A O 1
ATOM 669 N N . SER A 1 83 ? 3.036 8.557 -6.594 1.00 89.50 83 SER A N 1
ATOM 670 C CA . SER A 1 83 ? 3.345 9.174 -7.891 1.00 89.50 83 SER A CA 1
ATOM 671 C C . SER A 1 83 ? 4.647 8.653 -8.508 1.00 89.50 83 SER A C 1
ATOM 673 O O . SER A 1 83 ? 4.692 8.414 -9.717 1.00 89.50 83 SER A O 1
ATOM 675 N N . ARG A 1 84 ? 5.695 8.432 -7.702 1.00 91.38 84 ARG A N 1
ATOM 676 C CA . ARG A 1 84 ? 6.979 7.891 -8.170 1.00 91.38 84 ARG A CA 1
ATOM 677 C C . ARG A 1 84 ? 6.869 6.407 -8.491 1.00 91.38 84 ARG A C 1
ATOM 679 O O . ARG A 1 84 ? 7.326 6.011 -9.560 1.00 91.38 84 ARG A O 1
ATOM 686 N N . LEU A 1 85 ? 6.166 5.627 -7.666 1.00 89.38 85 LEU A N 1
ATOM 687 C CA . LEU A 1 85 ? 5.830 4.235 -7.983 1.00 89.38 85 LEU A CA 1
ATOM 688 C C . LEU A 1 85 ? 5.026 4.137 -9.278 1.00 89.38 85 LEU A C 1
ATOM 690 O O . LEU A 1 85 ? 5.378 3.356 -10.159 1.00 89.38 85 LEU A O 1
ATOM 694 N N . ARG A 1 86 ? 3.988 4.967 -9.441 1.00 88.19 86 ARG A N 1
ATOM 695 C CA . ARG A 1 86 ? 3.204 5.018 -10.681 1.00 88.19 86 ARG A CA 1
ATOM 696 C C . ARG A 1 86 ? 4.083 5.308 -11.880 1.00 88.19 86 ARG A C 1
ATOM 698 O O . ARG A 1 86 ? 3.977 4.610 -12.883 1.00 88.19 86 ARG A O 1
ATOM 705 N N . ARG A 1 87 ? 4.946 6.319 -11.785 1.00 88.12 87 ARG A N 1
ATOM 706 C CA . ARG A 1 87 ? 5.851 6.669 -12.878 1.00 88.12 87 ARG A CA 1
ATOM 707 C C . ARG A 1 87 ? 6.792 5.516 -13.209 1.00 88.12 87 ARG A C 1
ATOM 709 O O . ARG A 1 87 ? 6.908 5.166 -14.376 1.00 88.12 87 ARG A O 1
ATOM 716 N N . LEU A 1 88 ? 7.410 4.908 -12.199 1.00 87.25 88 LEU A N 1
ATOM 717 C CA . LEU A 1 88 ? 8.323 3.787 -12.384 1.00 87.25 88 LEU A CA 1
ATOM 718 C C . LEU A 1 88 ? 7.627 2.601 -13.075 1.00 87.25 88 LEU A C 1
ATOM 720 O O . LEU A 1 88 ? 8.180 2.035 -14.018 1.00 87.25 88 LEU A O 1
ATOM 724 N N . MET A 1 89 ? 6.396 2.279 -12.665 1.00 86.19 89 MET A N 1
ATOM 725 C CA . MET A 1 89 ? 5.576 1.239 -13.295 1.00 86.19 89 MET A CA 1
ATOM 726 C C . MET A 1 89 ? 5.207 1.605 -14.731 1.00 86.19 89 MET A C 1
ATOM 728 O O . MET A 1 89 ? 5.417 0.810 -15.632 1.00 86.19 89 MET A O 1
ATOM 732 N N . MET A 1 90 ? 4.716 2.818 -14.989 1.00 83.88 90 MET A N 1
ATOM 733 C CA . MET A 1 90 ? 4.318 3.231 -16.341 1.00 83.88 90 MET A CA 1
ATOM 734 C C . MET A 1 90 ? 5.489 3.239 -17.334 1.00 83.88 90 MET A C 1
ATOM 736 O O . MET A 1 90 ? 5.292 2.947 -18.513 1.00 83.88 90 MET A O 1
ATOM 740 N N . THR A 1 91 ? 6.701 3.550 -16.869 1.00 83.25 91 THR A N 1
ATOM 741 C CA . THR A 1 91 ? 7.909 3.528 -17.703 1.00 83.25 91 THR A CA 1
ATOM 742 C C . THR A 1 91 ? 8.331 2.102 -18.071 1.00 83.25 91 THR A C 1
ATOM 744 O O . THR A 1 91 ? 8.761 1.865 -19.197 1.00 83.25 91 THR A O 1
ATOM 747 N N . ASN A 1 92 ? 8.203 1.146 -17.149 1.00 81.50 92 ASN A N 1
ATOM 748 C CA . ASN A 1 92 ? 8.812 -0.184 -17.285 1.00 81.50 92 ASN A CA 1
ATOM 749 C C . ASN A 1 92 ? 7.813 -1.334 -17.493 1.00 81.50 92 ASN A C 1
ATOM 751 O O . ASN A 1 92 ? 8.202 -2.421 -17.912 1.00 81.50 92 ASN A O 1
ATOM 755 N N . ARG A 1 93 ? 6.539 -1.114 -17.166 1.00 82.19 93 ARG A N 1
ATOM 756 C CA . ARG A 1 93 ? 5.442 -2.090 -17.121 1.00 82.19 93 ARG A CA 1
ATOM 757 C C . ARG A 1 93 ? 4.158 -1.451 -17.640 1.00 82.19 93 ARG A C 1
ATOM 759 O O . ARG A 1 93 ? 3.215 -1.160 -16.902 1.00 82.19 93 ARG A O 1
ATOM 766 N N . LYS A 1 94 ? 4.136 -1.186 -18.951 1.00 82.88 94 LYS A N 1
ATOM 767 C CA . LYS A 1 94 ? 2.975 -0.588 -19.635 1.00 82.88 94 LYS A CA 1
ATOM 768 C C . LYS A 1 94 ? 1.706 -1.424 -19.446 1.00 82.88 94 LYS A C 1
ATOM 770 O O . LYS A 1 94 ? 0.627 -0.852 -19.335 1.00 82.88 94 LYS A O 1
ATOM 775 N N . ASP A 1 95 ? 1.862 -2.738 -19.318 1.00 87.12 95 ASP A N 1
ATOM 776 C CA . ASP A 1 95 ? 0.815 -3.706 -18.994 1.00 87.12 95 ASP A CA 1
ATOM 777 C C . ASP A 1 95 ? 0.131 -3.436 -17.644 1.00 87.12 95 ASP A C 1
ATOM 779 O O . ASP A 1 95 ? -1.060 -3.673 -17.516 1.00 87.12 95 ASP A O 1
ATOM 783 N N . LEU A 1 96 ? 0.825 -2.851 -16.662 1.00 89.00 96 LEU A N 1
ATOM 784 C CA . LEU A 1 96 ? 0.247 -2.525 -15.348 1.00 89.00 96 LEU A CA 1
ATOM 785 C C . LEU A 1 96 ? -0.377 -1.120 -15.288 1.00 89.00 96 LEU A C 1
ATOM 787 O O . LEU A 1 96 ? -0.968 -0.733 -14.277 1.00 89.00 96 LEU A O 1
ATOM 791 N N . THR A 1 97 ? -0.256 -0.330 -16.361 1.00 89.38 97 THR A N 1
ATOM 792 C CA . THR A 1 97 ? -0.787 1.043 -16.420 1.00 89.38 97 THR A CA 1
ATOM 793 C C . THR A 1 97 ? -2.304 1.120 -16.192 1.00 89.38 97 THR A C 1
ATOM 795 O O . THR A 1 97 ? -2.728 2.038 -15.481 1.00 89.38 97 THR A O 1
ATOM 798 N N . PRO A 1 98 ? -3.134 0.206 -16.739 1.00 94.50 98 PRO A N 1
ATOM 799 C CA . PRO A 1 98 ? -4.575 0.211 -16.488 1.00 94.50 98 PRO A CA 1
ATOM 800 C C . PRO A 1 98 ? -4.924 0.054 -15.003 1.00 94.50 98 PRO A C 1
ATOM 802 O O . PRO A 1 98 ? -5.766 0.799 -14.506 1.00 94.50 98 PRO A O 1
ATOM 805 N N . ILE A 1 99 ? -4.211 -0.817 -14.276 1.00 95.25 99 ILE A N 1
ATOM 806 C CA . ILE A 1 99 ? -4.409 -1.041 -12.834 1.00 95.25 99 ILE A CA 1
ATOM 807 C C . ILE A 1 99 ? -4.140 0.249 -12.057 1.00 95.25 99 ILE A C 1
ATOM 809 O O . ILE A 1 99 ? -5.002 0.757 -11.348 1.00 95.25 99 ILE A O 1
ATOM 813 N N . VAL A 1 100 ? -2.948 0.831 -12.218 1.00 91.75 100 VAL A N 1
ATOM 814 C CA . VAL A 1 100 ? -2.538 1.978 -11.390 1.00 91.75 100 VAL A CA 1
ATOM 815 C C . VAL A 1 100 ? -3.324 3.252 -11.704 1.00 91.75 100 VAL A C 1
ATOM 817 O O . VAL A 1 100 ? -3.374 4.157 -10.873 1.00 91.75 100 VAL A O 1
ATOM 820 N N . LYS A 1 101 ? -3.943 3.352 -12.889 1.00 93.12 101 LYS A N 1
ATOM 821 C CA . LYS A 1 101 ? -4.824 4.470 -13.265 1.00 93.12 101 LYS A CA 1
ATOM 822 C C . LYS A 1 101 ? -6.281 4.273 -12.849 1.00 93.12 101 LYS A C 1
ATOM 824 O O . LYS A 1 101 ? -6.991 5.273 -12.789 1.00 93.12 101 LYS A O 1
ATOM 829 N N . ASN A 1 102 ? -6.703 3.050 -12.544 1.00 96.88 102 ASN A N 1
ATOM 830 C CA . ASN A 1 102 ? -8.070 2.747 -12.142 1.00 96.88 102 ASN A CA 1
ATOM 831 C C . ASN A 1 102 ? -8.432 3.411 -10.795 1.00 96.88 102 ASN A C 1
ATOM 833 O O . ASN A 1 102 ? -7.626 3.427 -9.861 1.00 96.88 102 ASN A O 1
ATOM 837 N N . SER A 1 103 ? -9.631 3.995 -10.718 1.00 96.69 103 SER A N 1
ATOM 838 C CA . SER A 1 103 ? -10.141 4.705 -9.538 1.00 96.69 103 SER A CA 1
ATOM 839 C C . SER A 1 103 ? -10.409 3.768 -8.368 1.00 96.69 103 SER A C 1
ATOM 841 O O . SER A 1 103 ? -9.960 4.055 -7.261 1.00 96.69 103 SER A O 1
ATOM 843 N N . GLY A 1 104 ? -11.060 2.631 -8.615 1.00 97.62 104 GLY A N 1
ATOM 844 C CA . GLY A 1 104 ? -11.361 1.633 -7.597 1.00 97.62 104 GLY A CA 1
ATOM 845 C C . GLY A 1 104 ? -10.104 1.098 -6.929 1.00 97.62 104 GLY A C 1
ATOM 846 O O . GLY A 1 104 ? -9.995 1.101 -5.704 1.00 97.62 104 GLY A O 1
ATOM 847 N N . PHE A 1 105 ? -9.088 0.765 -7.726 1.00 97.75 105 PHE A N 1
ATOM 848 C CA . PHE A 1 105 ? -7.771 0.379 -7.229 1.00 97.75 105 PHE A CA 1
ATOM 849 C C . PHE A 1 105 ? -7.164 1.450 -6.307 1.00 97.75 105 PHE A C 1
ATOM 851 O O . PHE A 1 105 ? -6.674 1.135 -5.222 1.00 97.75 105 PHE A O 1
ATOM 858 N N . GLN A 1 106 ? -7.212 2.725 -6.706 1.00 96.25 106 GLN A N 1
ATOM 859 C CA . GLN A 1 106 ? -6.672 3.828 -5.902 1.00 96.25 106 GLN A CA 1
ATOM 860 C C . GLN A 1 106 ? -7.446 4.023 -4.593 1.00 96.25 106 GLN A C 1
ATOM 862 O O . GLN A 1 106 ? -6.825 4.227 -3.551 1.00 96.25 106 GLN A O 1
ATOM 867 N N . ASN A 1 107 ? -8.774 3.918 -4.629 1.00 97.62 107 ASN A N 1
ATOM 868 C CA . ASN A 1 107 ? -9.631 4.055 -3.452 1.00 97.62 107 ASN A CA 1
ATOM 869 C C . ASN A 1 107 ? -9.414 2.906 -2.453 1.00 97.62 107 ASN A C 1
ATOM 871 O O . ASN A 1 107 ? -9.330 3.139 -1.245 1.00 97.62 107 ASN A O 1
ATOM 875 N N . VAL A 1 108 ? -9.224 1.677 -2.938 1.00 98.12 108 VAL A N 1
ATOM 876 C CA . VAL A 1 108 ? -8.888 0.528 -2.085 1.00 98.12 108 VAL A CA 1
ATOM 877 C C . VAL A 1 108 ? -7.479 0.663 -1.497 1.00 98.12 108 VAL A C 1
ATOM 879 O O . VAL A 1 108 ? -7.291 0.446 -0.299 1.00 98.12 108 VAL A O 1
ATOM 882 N N . ALA A 1 109 ? -6.487 1.092 -2.284 1.00 96.88 109 ALA A N 1
ATOM 883 C CA . ALA A 1 109 ? -5.144 1.359 -1.764 1.00 96.88 109 ALA A CA 1
ATOM 884 C C . ALA A 1 109 ? -5.146 2.474 -0.699 1.00 96.88 109 ALA A C 1
ATOM 886 O O . ALA A 1 109 ? -4.491 2.351 0.340 1.00 96.88 109 ALA A O 1
ATOM 887 N N . TYR A 1 110 ? -5.936 3.531 -0.911 1.00 96.50 110 TYR A N 1
ATOM 888 C CA . TYR A 1 110 ? -6.180 4.576 0.082 1.00 96.50 110 TYR A CA 1
ATOM 889 C C . TYR A 1 110 ? -6.759 3.993 1.379 1.00 96.50 110 TYR A C 1
ATOM 891 O O . TYR A 1 110 ? -6.269 4.305 2.468 1.00 96.50 110 TYR A O 1
ATOM 899 N N . ALA A 1 111 ? -7.750 3.101 1.289 1.00 97.69 111 ALA A N 1
ATOM 900 C CA . ALA A 1 111 ? -8.331 2.456 2.462 1.00 97.69 111 ALA A CA 1
ATOM 901 C C . ALA A 1 111 ? -7.289 1.640 3.243 1.00 97.69 111 ALA A C 1
ATOM 903 O O . ALA A 1 111 ? -7.176 1.812 4.458 1.00 97.69 111 ALA A O 1
ATOM 904 N N . ILE A 1 112 ? -6.465 0.831 2.560 1.00 97.06 112 ILE A N 1
ATOM 905 C CA . ILE A 1 112 ? -5.367 0.062 3.181 1.00 97.06 112 ILE A CA 1
ATOM 906 C C 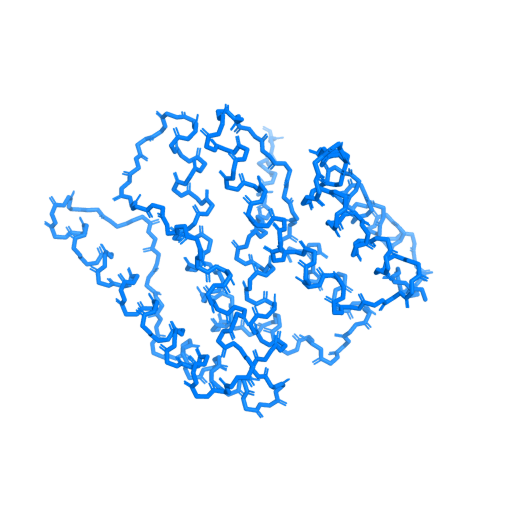. ILE A 1 112 ? -4.424 0.999 3.942 1.00 97.06 112 ILE A C 1
ATOM 908 O O . ILE A 1 112 ? -4.107 0.761 5.111 1.00 97.06 112 ILE A O 1
ATOM 912 N N . ARG A 1 113 ? -4.024 2.113 3.321 1.00 94.75 113 ARG A N 1
ATOM 913 C CA . ARG A 1 113 ? -3.169 3.130 3.945 1.00 94.75 113 ARG A CA 1
ATOM 914 C C . ARG A 1 113 ? -3.799 3.733 5.202 1.00 94.75 113 ARG A C 1
ATOM 916 O O . ARG A 1 113 ? -3.133 3.900 6.228 1.00 94.75 113 ARG A O 1
ATOM 923 N N . HIS A 1 114 ? -5.088 4.055 5.126 1.00 95.94 114 HIS A N 1
ATOM 924 C CA . HIS A 1 114 ? -5.864 4.659 6.210 1.00 95.94 114 HIS A CA 1
ATOM 925 C C . HIS A 1 114 ? -6.282 3.679 7.313 1.00 95.94 114 HIS A C 1
ATOM 927 O O . HIS A 1 114 ? -6.712 4.118 8.380 1.00 95.94 114 HIS A O 1
ATOM 933 N N . ALA A 1 115 ? -6.121 2.378 7.088 1.00 96.06 115 ALA A N 1
ATOM 934 C CA . ALA A 1 115 ? -6.240 1.339 8.104 1.00 96.06 115 ALA A CA 1
ATOM 935 C C . ALA A 1 115 ? -4.894 0.966 8.748 1.00 96.06 115 ALA A C 1
ATOM 937 O O . ALA A 1 115 ? -4.883 0.298 9.775 1.00 96.06 115 ALA A O 1
ATOM 938 N N . THR A 1 116 ? -3.759 1.369 8.169 1.00 93.94 116 THR A N 1
ATOM 939 C CA . THR A 1 116 ? -2.431 0.906 8.601 1.00 93.94 116 THR A CA 1
ATOM 940 C C . THR A 1 116 ? -1.507 2.073 8.950 1.00 93.94 116 THR A C 1
ATOM 942 O O . THR A 1 116 ? -1.394 2.465 10.112 1.00 93.94 116 THR A O 1
ATOM 945 N N . ILE A 1 117 ? -0.864 2.668 7.946 1.00 91.50 117 ILE A N 1
ATOM 946 C CA . ILE A 1 117 ? 0.200 3.659 8.114 1.00 91.50 117 ILE A CA 1
ATOM 947 C C . ILE A 1 117 ? -0.305 4.950 8.747 1.00 91.50 117 ILE A C 1
ATOM 949 O O . ILE A 1 117 ? 0.378 5.506 9.607 1.00 91.50 117 ILE A O 1
ATOM 953 N N . ILE A 1 118 ? -1.471 5.457 8.337 1.00 92.88 118 ILE A N 1
ATOM 954 C CA . ILE A 1 118 ? -1.946 6.768 8.807 1.00 92.88 118 ILE A CA 1
ATOM 955 C C . ILE A 1 118 ? -2.261 6.755 10.310 1.00 92.88 118 ILE A C 1
ATOM 957 O O . ILE A 1 118 ? -1.692 7.595 11.015 1.00 92.88 118 ILE A O 1
ATOM 961 N N . PRO A 1 119 ? -3.073 5.817 10.841 1.00 93.31 119 PRO A N 1
ATOM 962 C CA . PRO A 1 119 ? -3.302 5.736 12.283 1.00 93.31 119 PRO A CA 1
ATOM 963 C C . PRO A 1 119 ? -2.003 5.497 13.067 1.00 93.31 119 PRO A C 1
ATOM 965 O O . PRO A 1 119 ? -1.766 6.150 14.084 1.00 93.31 119 PRO A O 1
ATOM 968 N N . GLN A 1 120 ? -1.098 4.652 12.552 1.00 92.12 120 GLN A N 1
ATOM 969 C CA . GLN A 1 120 ? 0.192 4.388 13.197 1.00 92.12 120 GLN A CA 1
ATOM 970 C C . GLN A 1 120 ? 1.076 5.645 13.254 1.00 92.12 120 GLN A C 1
ATOM 972 O O . GLN A 1 120 ? 1.683 5.938 14.283 1.00 92.12 120 GLN A O 1
ATOM 977 N N . THR A 1 121 ? 1.119 6.424 12.174 1.00 89.75 121 THR A N 1
ATOM 978 C CA . THR A 1 121 ? 1.879 7.681 12.109 1.00 89.75 121 THR A CA 1
ATOM 979 C C . THR A 1 121 ? 1.311 8.718 13.076 1.00 89.75 121 THR A C 1
ATOM 981 O O . THR A 1 121 ? 2.072 9.421 13.741 1.00 89.75 121 THR A O 1
ATOM 984 N N . ARG A 1 122 ? -0.019 8.816 13.190 1.00 91.44 122 ARG A N 1
ATOM 985 C CA . ARG A 1 122 ? -0.671 9.714 14.156 1.00 91.44 122 ARG A CA 1
ATOM 986 C C . ARG A 1 122 ? -0.339 9.321 15.589 1.00 91.44 122 ARG A C 1
ATOM 988 O O . ARG A 1 122 ? 0.083 10.178 16.363 1.00 91.44 122 ARG A O 1
ATOM 995 N N . LYS A 1 123 ? -0.427 8.023 15.905 1.00 90.25 123 LYS A N 1
ATOM 996 C CA . LYS A 1 123 ? -0.038 7.462 17.206 1.00 90.25 123 LYS A CA 1
ATOM 997 C C . LYS A 1 123 ? 1.418 7.798 17.552 1.00 90.25 123 LYS A C 1
ATOM 999 O O . LYS A 1 123 ? 1.671 8.333 18.629 1.00 90.25 123 LYS A O 1
ATOM 1004 N N . ALA A 1 124 ? 2.360 7.569 16.633 1.00 89.38 124 ALA A N 1
ATOM 1005 C CA . ALA A 1 124 ? 3.781 7.883 16.834 1.00 89.38 124 ALA A CA 1
ATOM 1006 C C . ALA A 1 124 ? 4.037 9.388 17.063 1.00 89.38 124 ALA A C 1
ATOM 1008 O O . ALA A 1 124 ? 4.905 9.769 17.849 1.00 89.38 124 ALA A O 1
ATOM 1009 N N . ASN A 1 125 ? 3.242 10.251 16.426 1.00 88.25 125 ASN A N 1
ATOM 1010 C CA . ASN A 1 125 ? 3.325 11.706 16.570 1.00 88.25 125 ASN A CA 1
ATOM 1011 C C . ASN A 1 125 ? 2.457 12.278 17.704 1.00 88.25 125 ASN A C 1
ATOM 1013 O O . ASN A 1 125 ? 2.344 13.498 17.809 1.00 88.25 125 ASN A O 1
ATOM 1017 N N . LYS A 1 126 ? 1.857 11.431 18.555 1.00 89.00 126 LYS A N 1
ATOM 1018 C CA . LYS A 1 126 ? 0.949 11.837 19.648 1.00 89.00 126 LYS A CA 1
ATOM 1019 C C . LYS A 1 126 ? -0.212 12.725 19.171 1.00 89.00 126 LYS A C 1
ATOM 1021 O O . LYS A 1 126 ? -0.666 13.607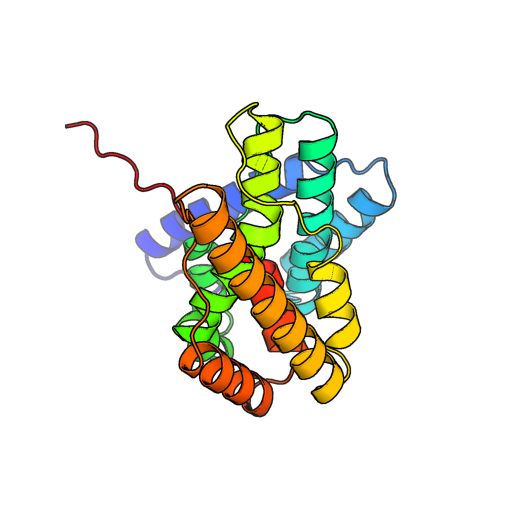 19.894 1.00 89.00 126 LYS A O 1
ATOM 1026 N N . GLN A 1 127 ? -0.660 12.507 17.939 1.00 88.38 127 GLN A N 1
ATOM 1027 C CA . GLN A 1 127 ? -1.829 13.166 17.370 1.00 88.38 127 GLN A CA 1
ATOM 1028 C C . GLN A 1 127 ? -3.085 12.375 17.714 1.00 88.38 127 GLN A C 1
ATOM 1030 O O . GLN A 1 127 ? -3.020 11.158 17.909 1.00 88.38 127 GLN A O 1
ATOM 1035 N N . ASP A 1 128 ? -4.226 13.060 17.737 1.00 85.44 128 ASP A N 1
ATOM 1036 C CA . ASP A 1 128 ? -5.499 12.389 17.958 1.00 85.44 128 ASP A CA 1
ATOM 1037 C C . ASP A 1 128 ? -5.759 11.350 16.859 1.00 85.44 128 ASP A C 1
ATOM 1039 O O . ASP A 1 128 ? -5.551 11.590 15.659 1.00 85.44 128 ASP A O 1
ATOM 1043 N N . ASN A 1 129 ? -6.161 10.160 17.288 1.00 85.50 129 ASN A N 1
ATOM 1044 C CA . ASN A 1 129 ? -6.308 9.014 16.414 1.00 85.50 129 ASN A CA 1
ATOM 1045 C C . ASN A 1 129 ? -7.688 8.393 16.589 1.00 85.50 129 ASN A C 1
ATOM 1047 O O . ASN A 1 129 ? -7.972 7.708 17.568 1.00 85.50 129 ASN A O 1
ATOM 1051 N N . LEU A 1 130 ? -8.535 8.620 15.589 1.00 90.69 130 LEU A N 1
ATOM 1052 C CA . LEU A 1 130 ? -9.913 8.152 15.585 1.00 90.69 130 LEU A CA 1
ATOM 1053 C C . LEU A 1 130 ? -10.028 6.640 15.315 1.00 90.69 130 LEU A C 1
ATOM 1055 O O . LEU A 1 130 ? -11.006 6.020 15.738 1.00 90.69 130 LEU A O 1
ATOM 1059 N N . TYR A 1 131 ? -9.036 6.053 14.638 1.00 94.69 131 TYR A N 1
ATOM 1060 C CA . TYR A 1 131 ? -9.094 4.703 14.069 1.00 94.69 131 TYR A CA 1
ATOM 1061 C C . TYR A 1 131 ? -8.017 3.777 14.626 1.00 94.69 131 TYR A C 1
ATOM 1063 O O . TYR A 1 131 ? -6.921 4.216 14.983 1.00 94.69 131 TYR A O 1
ATOM 1071 N N . GLU A 1 132 ? -8.306 2.481 14.650 1.00 92.06 132 GLU A N 1
ATOM 1072 C CA . GLU A 1 132 ? -7.332 1.475 15.073 1.00 92.06 132 GLU A CA 1
ATOM 1073 C C . GLU A 1 132 ? -6.353 1.108 13.947 1.00 92.06 132 GLU A C 1
ATOM 1075 O O . GLU A 1 132 ? -6.659 1.210 12.757 1.00 92.06 132 GLU A O 1
ATOM 1080 N N . VAL A 1 133 ? -5.139 0.699 14.331 1.00 93.94 133 VAL A N 1
ATOM 1081 C CA . VAL A 1 133 ? -4.116 0.224 13.388 1.00 93.94 133 VAL A CA 1
ATOM 1082 C C . VAL A 1 133 ? -4.368 -1.251 13.091 1.00 93.94 133 VAL A C 1
ATOM 1084 O O . VAL A 1 133 ? -4.332 -2.084 13.995 1.00 93.94 133 VAL A O 1
ATOM 1087 N N . ARG A 1 134 ? -4.549 -1.597 11.816 1.00 94.56 134 ARG A N 1
ATOM 1088 C CA . ARG A 1 134 ? -4.723 -2.978 11.348 1.00 94.56 134 ARG A CA 1
ATOM 1089 C C . ARG A 1 134 ? -3.381 -3.629 11.036 1.00 94.56 134 ARG A C 1
ATOM 1091 O O . ARG A 1 134 ? -2.923 -3.645 9.893 1.00 94.56 134 ARG A O 1
ATOM 1098 N N . TYR A 1 135 ? -2.722 -4.151 12.063 1.00 90.50 135 TYR A N 1
ATOM 1099 C CA . TYR A 1 135 ? -1.482 -4.907 11.883 1.00 90.50 135 TYR A CA 1
ATOM 1100 C C . TYR A 1 135 ? -1.723 -6.186 11.069 1.00 90.50 135 TYR A C 1
ATOM 1102 O O . TYR A 1 135 ? -2.776 -6.806 11.164 1.00 90.50 135 TYR A O 1
ATOM 1110 N N . GLY A 1 136 ? -0.743 -6.580 10.254 1.00 90.38 136 GLY A N 1
ATOM 1111 C CA . GLY A 1 136 ? -0.793 -7.830 9.486 1.00 90.38 136 GLY A CA 1
ATOM 1112 C C . GLY A 1 136 ? -1.623 -7.800 8.197 1.00 90.38 136 GLY A C 1
ATOM 1113 O O . GLY A 1 136 ? -1.483 -8.726 7.405 1.00 90.38 136 GLY A O 1
ATOM 1114 N N . LEU A 1 137 ? -2.392 -6.735 7.926 1.00 94.56 137 LEU A N 1
ATOM 1115 C CA . LEU A 1 137 ? -3.279 -6.648 6.753 1.00 94.56 137 LEU A CA 1
ATOM 1116 C C . LEU A 1 137 ? -2.565 -6.963 5.426 1.00 94.56 137 LEU A C 1
ATOM 1118 O O . LEU A 1 137 ? -3.034 -7.790 4.653 1.00 94.56 137 LEU A O 1
ATOM 1122 N N . GLY A 1 138 ? -1.406 -6.351 5.160 1.00 92.19 138 GLY A N 1
ATOM 1123 C CA . GLY A 1 138 ? -0.665 -6.610 3.921 1.00 92.19 138 GLY A CA 1
ATOM 1124 C C . GLY A 1 138 ? -0.176 -8.058 3.797 1.00 92.19 138 GLY A C 1
ATOM 1125 O O . GLY A 1 138 ? -0.264 -8.645 2.722 1.00 92.19 138 GLY A O 1
ATOM 1126 N N . ALA A 1 139 ? 0.286 -8.659 4.898 1.00 90.69 139 ALA A N 1
ATOM 1127 C CA . ALA A 1 139 ? 0.737 -10.051 4.915 1.00 90.69 139 ALA A CA 1
ATOM 1128 C C . ALA A 1 139 ? -0.427 -11.029 4.700 1.00 90.69 139 ALA A C 1
ATOM 1130 O O . ALA A 1 139 ? -0.282 -12.021 3.990 1.00 90.69 139 ALA A O 1
ATOM 1131 N N . GLU A 1 140 ? -1.590 -10.733 5.280 1.00 94.69 140 GLU A N 1
ATOM 1132 C CA . GLU A 1 140 ? -2.813 -11.494 5.057 1.00 94.69 140 GLU A CA 1
ATOM 1133 C C . GLU A 1 140 ? -3.260 -11.431 3.594 1.00 94.69 140 GLU A C 1
ATOM 1135 O O . GLU A 1 140 ? -3.423 -12.482 2.975 1.00 94.69 140 GLU A O 1
ATOM 1140 N N . LEU A 1 141 ? -3.378 -10.227 3.023 1.00 96.00 141 LEU A N 1
ATOM 1141 C CA . LEU A 1 141 ? -3.767 -10.037 1.622 1.00 96.00 141 LEU A CA 1
ATOM 1142 C C . LEU A 1 141 ? -2.806 -10.753 0.664 1.00 96.00 141 LEU A C 1
ATOM 1144 O O . LEU A 1 141 ? -3.257 -11.443 -0.246 1.00 96.00 141 LEU A O 1
ATOM 1148 N N . LYS A 1 142 ? -1.491 -10.657 0.902 1.00 93.12 142 LYS A N 1
ATOM 1149 C CA . LYS A 1 142 ? -0.466 -11.370 0.121 1.00 93.12 142 LYS A CA 1
ATOM 1150 C C . LYS A 1 142 ? -0.589 -12.887 0.259 1.00 93.12 142 LYS A C 1
ATOM 1152 O O . LYS A 1 142 ? -0.517 -13.604 -0.728 1.00 93.12 142 LYS A O 1
ATOM 1157 N N . ARG A 1 143 ? -0.778 -13.409 1.472 1.00 94.31 143 ARG A N 1
ATOM 1158 C CA . ARG A 1 143 ? -0.935 -14.857 1.682 1.00 94.31 143 ARG A CA 1
ATOM 1159 C C . ARG A 1 143 ? -2.173 -15.398 0.966 1.00 94.31 143 ARG A C 1
ATOM 1161 O O . ARG A 1 143 ? -2.121 -16.489 0.415 1.00 94.31 143 ARG A O 1
ATOM 1168 N N . LYS A 1 144 ? -3.276 -14.647 0.995 1.00 97.50 144 LYS A N 1
ATOM 1169 C CA . LYS A 1 144 ? -4.550 -15.028 0.375 1.00 97.50 144 LYS A CA 1
ATOM 1170 C C . LYS A 1 144 ? -4.575 -14.810 -1.139 1.00 97.50 144 LYS A C 1
ATOM 1172 O O . LYS A 1 144 ? -5.434 -15.369 -1.807 1.00 97.50 144 LYS A O 1
ATOM 1177 N N . SER A 1 145 ? -3.624 -14.056 -1.696 1.00 96.56 145 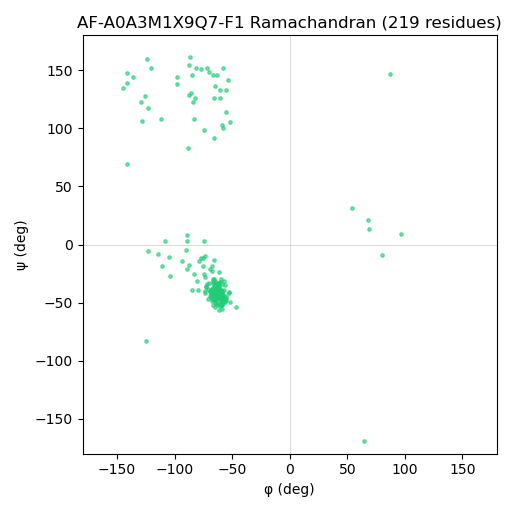SER A N 1
ATOM 1178 C CA . SER A 1 145 ? -3.581 -13.730 -3.125 1.00 96.56 145 SER A CA 1
ATOM 1179 C C . SER A 1 145 ? -3.304 -14.914 -4.047 1.00 96.56 145 SER A C 1
ATOM 1181 O O . SER A 1 145 ? -3.595 -14.813 -5.235 1.00 96.56 145 SER A O 1
ATOM 1183 N N . THR A 1 146 ? -2.768 -16.019 -3.526 1.00 95.62 146 THR A N 1
ATOM 1184 C CA . THR A 1 146 ? -2.447 -17.230 -4.304 1.00 95.62 146 THR A CA 1
ATOM 1185 C C . THR A 1 146 ? -3.690 -17.948 -4.826 1.00 95.62 146 THR A C 1
ATOM 1187 O O . THR A 1 146 ? -3.624 -18.673 -5.815 1.00 95.62 146 THR A O 1
ATOM 1190 N N . VAL A 1 147 ? -4.841 -17.730 -4.184 1.00 97.50 147 VAL A N 1
ATOM 1191 C CA . VAL A 1 147 ? -6.136 -18.264 -4.603 1.00 97.50 147 VAL A CA 1
ATOM 1192 C C . VAL A 1 147 ? -7.088 -17.094 -4.802 1.00 97.50 147 VAL A C 1
ATOM 1194 O O . VAL A 1 147 ? -7.407 -16.376 -3.857 1.00 97.50 147 VAL A O 1
ATOM 1197 N N . ARG A 1 148 ? -7.564 -16.906 -6.038 1.00 97.44 148 ARG A N 1
ATOM 1198 C CA . ARG A 1 148 ? -8.423 -15.775 -6.430 1.00 97.44 148 ARG A CA 1
ATOM 1199 C C . ARG A 1 148 ? -9.568 -15.534 -5.446 1.00 97.44 148 ARG A C 1
ATOM 1201 O O . ARG A 1 148 ? -9.732 -14.420 -4.961 1.00 97.44 148 ARG A O 1
ATOM 1208 N N . ASP A 1 149 ? -10.347 -16.570 -5.163 1.00 98.06 149 ASP A N 1
ATOM 1209 C CA . ASP A 1 149 ? -11.559 -16.434 -4.354 1.00 98.06 149 ASP A CA 1
ATOM 1210 C C . ASP A 1 149 ? -11.233 -16.148 -2.887 1.00 98.06 149 ASP A C 1
ATOM 1212 O O . ASP A 1 149 ? -11.929 -15.365 -2.245 1.00 98.06 149 ASP A O 1
ATOM 1216 N N . GLU A 1 150 ? -10.127 -16.695 -2.374 1.00 98.50 150 GLU A N 1
ATOM 1217 C CA . GLU A 1 150 ? -9.644 -16.352 -1.037 1.00 98.50 150 GLU A CA 1
ATOM 1218 C C . GLU A 1 150 ? -9.192 -14.892 -0.949 1.00 98.50 150 GLU A C 1
ATOM 1220 O O . GLU A 1 150 ? -9.442 -14.227 0.057 1.00 98.50 150 GLU A O 1
ATOM 1225 N N . PHE A 1 151 ? -8.544 -14.380 -1.998 1.00 98.38 151 PHE A N 1
ATOM 1226 C CA . PHE A 1 151 ? -8.138 -12.982 -2.065 1.00 98.38 151 PHE A CA 1
ATOM 1227 C C . PHE A 1 151 ? -9.331 -12.038 -2.123 1.00 98.38 151 PHE A C 1
ATOM 1229 O O . PHE A 1 151 ? -9.374 -11.062 -1.378 1.00 98.38 151 PHE A O 1
ATOM 1236 N N . VAL A 1 152 ? -10.298 -12.335 -2.997 1.00 98.25 152 VAL A N 1
ATOM 1237 C CA . VAL A 1 152 ? -11.524 -11.543 -3.130 1.00 98.25 152 VAL A CA 1
ATOM 1238 C C . VAL A 1 152 ? -12.265 -11.516 -1.796 1.00 98.25 152 VAL A C 1
ATOM 1240 O O . VAL A 1 152 ? -12.604 -10.427 -1.343 1.00 98.25 152 VAL A O 1
ATOM 1243 N N . ALA A 1 153 ? -12.426 -12.666 -1.133 1.00 98.38 153 ALA A N 1
ATOM 1244 C CA . ALA A 1 153 ? -13.061 -12.748 0.181 1.00 98.38 153 ALA A CA 1
ATOM 1245 C C . ALA A 1 153 ? -12.325 -11.903 1.236 1.00 98.38 153 ALA A C 1
ATOM 1247 O O . ALA A 1 153 ? -12.931 -11.043 1.875 1.00 98.38 153 ALA A O 1
ATOM 1248 N N . ALA A 1 154 ? -11.003 -12.067 1.362 1.00 98.44 154 ALA A N 1
ATOM 1249 C CA . ALA A 1 154 ? -10.202 -11.297 2.315 1.00 98.44 154 ALA A CA 1
ATOM 1250 C C . ALA A 1 154 ? -10.272 -9.782 2.050 1.00 98.44 154 ALA A C 1
ATOM 1252 O O . ALA A 1 154 ? -10.329 -8.976 2.982 1.00 98.44 154 ALA A O 1
ATOM 1253 N N . LEU A 1 155 ? -10.293 -9.380 0.776 1.00 98.06 155 LEU A N 1
ATOM 1254 C CA . LEU A 1 155 ? -10.404 -7.981 0.391 1.00 98.06 155 LEU A CA 1
ATOM 1255 C C . LEU A 1 155 ? -11.783 -7.403 0.731 1.00 98.06 155 LEU A C 1
ATOM 1257 O O . LEU A 1 155 ? -11.864 -6.293 1.261 1.00 98.06 155 LEU A O 1
ATOM 1261 N N . THR A 1 156 ? -12.862 -8.136 0.451 1.00 97.31 156 THR A N 1
ATOM 1262 C CA . THR A 1 156 ? -14.222 -7.687 0.770 1.00 97.31 156 THR A CA 1
ATOM 1263 C C . THR A 1 156 ? -14.463 -7.615 2.274 1.00 97.31 156 THR A C 1
ATOM 1265 O O . THR A 1 156 ? -15.055 -6.638 2.731 1.00 97.31 156 THR A O 1
ATOM 1268 N N . ASP A 1 157 ? -13.931 -8.562 3.052 1.00 98.25 157 ASP A N 1
ATOM 1269 C CA . ASP A 1 157 ? -14.017 -8.557 4.519 1.00 98.25 157 ASP A CA 1
ATOM 1270 C C . ASP A 1 157 ? -13.278 -7.348 5.117 1.00 98.25 157 ASP A C 1
ATOM 1272 O O . ASP A 1 157 ? -13.775 -6.650 6.015 1.00 98.25 157 ASP A O 1
ATOM 1276 N N . PHE A 1 158 ? -12.096 -7.036 4.575 1.00 98.12 158 PHE A N 1
ATOM 1277 C CA . PHE A 1 158 ? -11.375 -5.815 4.918 1.00 98.12 158 PHE A CA 1
ATOM 1278 C C . PHE A 1 158 ? -12.210 -4.562 4.611 1.00 98.12 158 PHE A C 1
ATOM 1280 O O . PHE A 1 158 ? -12.364 -3.705 5.482 1.00 98.12 158 PHE A O 1
ATOM 1287 N N . ILE A 1 159 ? -12.771 -4.450 3.405 1.00 98.06 159 ILE A N 1
ATOM 1288 C CA . ILE A 1 159 ? -13.547 -3.274 2.985 1.00 98.06 159 ILE A CA 1
ATOM 1289 C C . ILE A 1 159 ? -14.805 -3.102 3.843 1.00 98.06 159 ILE A C 1
ATOM 1291 O O . ILE A 1 159 ? -15.087 -1.995 4.307 1.00 98.06 159 ILE A O 1
ATOM 1295 N N . GLN A 1 160 ? -15.532 -4.189 4.108 1.00 97.69 160 GLN A N 1
ATOM 1296 C CA . GLN A 1 160 ? -16.720 -4.167 4.955 1.00 97.69 160 GLN A CA 1
ATOM 1297 C C . GLN A 1 160 ? -16.378 -3.655 6.355 1.00 97.69 160 GLN A C 1
ATOM 1299 O O . GLN A 1 160 ? -16.990 -2.703 6.839 1.00 97.69 160 GLN A O 1
ATOM 1304 N N . SER A 1 161 ? -15.370 -4.249 6.992 1.00 97.75 161 SER A N 1
ATOM 1305 C CA . SER A 1 161 ? -14.962 -3.854 8.341 1.00 97.75 161 SER A CA 1
ATOM 1306 C C . SER A 1 161 ? -14.368 -2.439 8.391 1.00 97.75 161 SER A C 1
ATOM 1308 O O . SER A 1 161 ? -14.501 -1.757 9.408 1.00 97.75 161 SER A O 1
ATOM 1310 N N . TYR A 1 162 ? -13.730 -1.967 7.317 1.00 98.00 162 TYR A N 1
ATOM 1311 C CA . TYR A 1 162 ? -13.233 -0.595 7.188 1.00 98.00 162 TYR A CA 1
ATOM 1312 C C . TYR A 1 162 ? -14.376 0.430 7.108 1.00 98.00 162 TYR A C 1
ATOM 1314 O O . TYR A 1 162 ? -14.364 1.415 7.855 1.00 98.00 162 TYR A O 1
ATOM 1322 N N . ASN A 1 163 ? -15.374 0.183 6.253 1.00 97.81 163 ASN A N 1
ATOM 1323 C CA . ASN A 1 163 ? -16.547 1.049 6.110 1.00 97.81 163 ASN A CA 1
ATOM 1324 C C . ASN A 1 163 ? -17.422 1.018 7.378 1.00 97.81 163 ASN A C 1
ATOM 1326 O O . ASN A 1 163 ? -17.910 2.052 7.823 1.00 97.81 163 ASN A O 1
ATOM 1330 N N . GLN A 1 164 ? -17.572 -0.143 8.022 1.00 97.31 164 GLN A N 1
ATOM 1331 C CA . GLN A 1 164 ? -18.310 -0.255 9.283 1.00 97.31 164 GLN A CA 1
ATOM 1332 C C . GLN A 1 164 ? -17.675 0.593 10.394 1.00 97.31 164 GLN A C 1
ATOM 1334 O O . GLN A 1 164 ? -18.380 1.301 11.112 1.00 97.31 164 GLN A O 1
ATOM 1339 N N . GLU A 1 165 ? -16.345 0.570 10.518 1.00 97.25 165 GLU A N 1
ATOM 1340 C CA . GLU A 1 165 ? -15.633 1.418 11.477 1.00 97.25 165 GLU A CA 1
ATOM 1341 C C . GLU A 1 165 ? -15.822 2.914 11.148 1.00 97.25 165 GLU A C 1
ATOM 1343 O O . GLU A 1 165 ? -15.932 3.719 12.068 1.00 97.25 165 GLU A O 1
ATOM 1348 N N . ASN A 1 166 ? -15.938 3.312 9.872 1.00 96.19 166 ASN A N 1
ATOM 1349 C CA . ASN A 1 166 ? -16.263 4.703 9.514 1.00 96.19 166 ASN A CA 1
ATOM 1350 C C . ASN A 1 166 ? -17.613 5.141 10.069 1.00 96.19 166 ASN A C 1
ATOM 1352 O O . ASN A 1 166 ? -17.678 6.146 10.780 1.00 96.19 166 ASN A O 1
ATOM 1356 N N . VAL A 1 167 ? -18.656 4.355 9.795 1.00 95.94 167 VAL A N 1
ATOM 1357 C CA . VAL A 1 167 ? -20.017 4.620 10.276 1.00 95.94 167 VAL A CA 1
ATOM 1358 C C . VAL A 1 167 ? -20.044 4.662 11.801 1.00 95.94 167 VAL A C 1
ATOM 1360 O O . VAL A 1 167 ? -20.534 5.626 12.382 1.00 95.94 167 VAL A O 1
ATOM 1363 N N . GLN A 1 168 ? -19.415 3.690 12.466 1.00 95.69 168 GLN A N 1
ATOM 1364 C CA . GLN A 1 168 ? -19.359 3.642 13.927 1.00 95.69 168 GLN A CA 1
ATOM 1365 C C . GLN A 1 168 ? -18.697 4.893 14.530 1.00 95.69 168 GLN A C 1
ATOM 1367 O O . GLN A 1 168 ? -19.132 5.396 15.570 1.00 95.69 168 GLN A O 1
ATOM 1372 N N . LYS A 1 169 ? -17.626 5.413 13.917 1.00 95.12 169 LYS A N 1
ATOM 1373 C CA . LYS A 1 169 ? -16.958 6.636 14.397 1.00 95.12 169 LYS A CA 1
ATOM 1374 C C . LYS A 1 169 ? -17.790 7.883 14.114 1.00 95.12 169 LYS A C 1
ATOM 1376 O O . LYS A 1 169 ? -17.852 8.755 14.979 1.00 95.12 169 LYS A O 1
ATOM 1381 N N . LEU A 1 170 ? -18.487 7.935 12.981 1.00 94.00 170 LEU A N 1
ATOM 1382 C CA . LEU A 1 170 ? -19.431 9.009 12.691 1.00 94.00 170 LEU A CA 1
ATOM 1383 C C . LEU A 1 170 ? -20.566 9.048 13.724 1.00 94.00 170 LEU A C 1
ATOM 1385 O O . LEU A 1 170 ? -20.848 10.110 14.266 1.00 94.00 170 LEU A O 1
ATOM 1389 N N . GLU A 1 171 ? -21.153 7.901 14.062 1.00 93.62 171 GLU A N 1
ATOM 1390 C CA . GLU A 1 171 ? -22.228 7.805 15.058 1.00 93.62 171 GLU A CA 1
ATOM 1391 C C . GLU A 1 171 ? -21.747 8.143 16.475 1.00 93.62 171 GLU A C 1
ATOM 1393 O O . GLU A 1 171 ? -22.385 8.912 17.190 1.00 93.62 171 GLU A O 1
ATOM 1398 N N . SER A 1 172 ? -20.608 7.585 16.895 1.00 93.38 172 SER A N 1
ATOM 1399 C CA . SER A 1 172 ? -20.131 7.713 18.280 1.00 93.38 172 SER A CA 1
ATOM 1400 C C . SER A 1 172 ? -19.367 9.006 18.576 1.00 93.38 172 SER A C 1
ATOM 1402 O O . SER A 1 172 ? -19.298 9.420 19.735 1.00 93.38 172 SER A O 1
ATOM 1404 N N . LYS A 1 173 ? -18.749 9.629 17.565 1.00 91.06 173 LYS A N 1
ATOM 1405 C CA . LYS A 1 173 ? -17.902 10.828 17.713 1.00 91.06 173 LYS A CA 1
ATOM 1406 C C . LYS A 1 173 ? -18.364 12.019 16.873 1.00 91.06 173 LYS A C 1
ATOM 1408 O O . LYS A 1 173 ? -17.778 13.088 17.003 1.00 91.06 173 LYS A O 1
ATOM 1413 N N . GLY A 1 174 ? -19.375 11.859 16.016 1.00 91.31 174 GLY A N 1
ATOM 1414 C CA . GLY A 1 174 ? -19.831 12.912 15.103 1.00 91.31 174 GLY A CA 1
ATOM 1415 C C . GLY A 1 174 ? -18.829 13.246 13.993 1.00 91.31 174 GLY A C 1
ATOM 1416 O O . GLY A 1 174 ? -18.957 14.285 13.350 1.00 91.31 174 GLY A O 1
ATOM 1417 N N . GLN A 1 175 ? -17.808 12.407 13.779 1.00 90.81 175 GLN A N 1
ATOM 1418 C CA . GLN A 1 175 ? -16.712 12.690 12.855 1.00 90.81 175 GLN A CA 1
ATOM 1419 C C . GLN A 1 175 ? -16.273 11.438 12.089 1.00 90.81 175 GLN A C 1
ATOM 1421 O O . GLN A 1 175 ? -16.100 10.367 12.666 1.00 90.81 175 GLN A O 1
ATOM 1426 N N . GLN A 1 176 ? -16.004 11.610 10.793 1.00 90.88 176 GLN A N 1
ATOM 1427 C CA . GLN A 1 176 ? -15.367 10.629 9.912 1.00 90.88 176 GLN A CA 1
ATOM 1428 C C . GLN A 1 176 ? -14.196 11.310 9.190 1.00 90.88 176 GLN A C 1
ATOM 1430 O O . GLN A 1 176 ? -14.379 12.330 8.531 1.00 90.88 176 GLN A O 1
ATOM 1435 N N . MET A 1 177 ? -12.977 10.776 9.326 1.00 88.88 177 MET A N 1
ATOM 1436 C CA . MET A 1 177 ? -11.762 11.375 8.740 1.00 88.88 177 MET A CA 1
ATOM 1437 C C . MET A 1 177 ? -11.197 10.597 7.545 1.00 88.88 177 MET A C 1
ATOM 1439 O O . MET A 1 177 ? -10.123 10.942 7.049 1.00 88.88 177 MET A O 1
ATOM 1443 N N . ARG A 1 178 ? -11.866 9.526 7.110 1.00 93.50 178 ARG A N 1
ATOM 1444 C CA . ARG A 1 178 ? -11.472 8.730 5.942 1.00 93.50 178 ARG A CA 1
ATOM 1445 C C . ARG A 1 178 ? -12.701 8.408 5.086 1.00 93.50 178 ARG A C 1
ATOM 1447 O O . ARG A 1 178 ? -13.799 8.264 5.617 1.00 93.50 178 ARG A O 1
ATOM 1454 N N . LYS A 1 179 ? -12.525 8.386 3.764 1.00 94.56 179 LYS A N 1
ATOM 1455 C CA . LYS A 1 179 ? -13.598 8.120 2.788 1.00 94.56 179 LYS A CA 1
ATOM 1456 C C . LYS A 1 179 ? -14.008 6.650 2.832 1.00 94.56 179 LYS A C 1
ATOM 1458 O O . LYS A 1 179 ? -13.166 5.812 3.133 1.00 94.56 179 LYS A O 1
ATOM 1463 N N . ASP A 1 180 ? -15.257 6.351 2.495 1.00 96.56 180 ASP A N 1
ATOM 1464 C CA . ASP A 1 180 ? -15.705 4.971 2.295 1.00 96.56 180 ASP A CA 1
ATOM 1465 C C . ASP A 1 180 ? -15.236 4.428 0.947 1.00 96.56 180 ASP A C 1
ATOM 1467 O O . ASP A 1 180 ? -15.101 5.173 -0.028 1.00 96.56 180 ASP A O 1
ATOM 1471 N N . VAL A 1 181 ? -15.034 3.114 0.893 1.00 97.25 181 VAL A N 1
ATOM 1472 C CA . VAL A 1 181 ? -14.878 2.388 -0.371 1.00 97.25 181 VAL A CA 1
ATOM 1473 C C . VAL A 1 181 ? -16.270 2.101 -0.927 1.00 97.25 181 VAL A C 1
ATOM 1475 O O . VAL A 1 181 ? -17.120 1.547 -0.224 1.00 97.25 181 VAL A O 1
ATOM 1478 N N . ARG A 1 182 ? -16.521 2.491 -2.177 1.00 96.19 182 ARG A N 1
ATOM 1479 C CA . ARG A 1 182 ? -17.826 2.350 -2.835 1.00 96.19 182 ARG A CA 1
ATOM 1480 C C . ARG A 1 182 ? -17.953 0.979 -3.495 1.00 96.19 182 ARG A C 1
ATOM 1482 O O . ARG A 1 182 ? -16.968 0.315 -3.799 1.00 96.19 182 ARG A O 1
ATOM 1489 N N . THR A 1 183 ? -19.187 0.574 -3.777 1.00 92.69 183 THR A N 1
ATOM 1490 C CA . THR A 1 183 ? -19.477 -0.670 -4.510 1.00 92.69 183 THR A CA 1
ATOM 1491 C C . THR A 1 183 ? -18.794 -0.710 -5.875 1.00 92.69 183 THR A C 1
ATOM 1493 O O . THR A 1 183 ? -18.253 -1.744 -6.254 1.00 92.69 183 THR A O 1
ATOM 1496 N N . ASP A 1 184 ? -18.757 0.425 -6.578 1.00 96.69 184 ASP A N 1
ATOM 1497 C CA . ASP A 1 184 ? -18.109 0.545 -7.888 1.00 96.69 184 ASP A CA 1
ATOM 1498 C C . ASP A 1 184 ? -16.598 0.272 -7.791 1.00 96.69 184 ASP A C 1
ATOM 1500 O O . ASP A 1 184 ? -16.036 -0.390 -8.660 1.00 96.69 184 ASP A O 1
ATOM 1504 N N . ASP A 1 185 ? -15.955 0.688 -6.690 1.00 97.94 185 ASP A N 1
ATOM 1505 C CA . ASP A 1 185 ? -14.528 0.443 -6.459 1.00 97.94 185 ASP A CA 1
ATOM 1506 C C . ASP A 1 185 ? -14.235 -1.061 -6.338 1.00 97.94 185 ASP A C 1
ATOM 1508 O O . ASP A 1 185 ? -13.241 -1.552 -6.873 1.00 97.94 185 ASP A O 1
ATOM 1512 N N . ILE A 1 186 ? -15.122 -1.805 -5.667 1.00 95.56 186 ILE A N 1
ATOM 1513 C CA . ILE A 1 186 ? -15.010 -3.261 -5.508 1.00 95.56 186 ILE A CA 1
ATOM 1514 C C . ILE A 1 186 ? -15.155 -3.949 -6.865 1.00 95.56 186 ILE A C 1
ATOM 1516 O O . ILE A 1 186 ? -14.338 -4.800 -7.209 1.00 95.56 186 ILE A O 1
ATOM 1520 N N . VAL A 1 187 ? -16.169 -3.568 -7.649 1.00 97.62 187 VAL A N 1
ATOM 1521 C CA . VAL A 1 187 ? -16.408 -4.131 -8.989 1.00 97.62 187 VAL A CA 1
ATOM 1522 C C . VAL A 1 187 ? -15.204 -3.891 -9.898 1.00 97.62 187 VAL A C 1
ATOM 1524 O O . VAL A 1 187 ? -14.755 -4.810 -10.585 1.00 97.62 187 VAL A O 1
ATOM 1527 N N . GLU A 1 188 ? -14.650 -2.679 -9.876 1.00 98.31 188 GLU A N 1
ATOM 1528 C CA . GLU A 1 188 ? -13.450 -2.341 -10.636 1.00 98.31 188 GLU A CA 1
ATOM 1529 C C . GLU A 1 188 ? -12.253 -3.208 -10.226 1.00 98.31 188 GLU A C 1
ATOM 1531 O O . GLU A 1 188 ? -11.585 -3.768 -11.095 1.00 98.31 188 GLU A O 1
ATOM 1536 N N . VAL A 1 189 ? -12.003 -3.388 -8.925 1.00 98.12 189 VAL A N 1
ATOM 1537 C CA . VAL A 1 189 ? -10.882 -4.217 -8.455 1.00 98.12 189 VAL A CA 1
ATOM 1538 C C . VAL A 1 189 ? -11.082 -5.699 -8.772 1.00 98.12 189 VAL A C 1
ATOM 1540 O O . VAL A 1 189 ? -10.128 -6.344 -9.202 1.00 98.12 189 VAL A O 1
ATOM 1543 N N . VAL A 1 190 ? -12.295 -6.242 -8.640 1.00 97.94 190 VAL A N 1
ATOM 1544 C CA . VAL A 1 190 ? -12.588 -7.635 -9.031 1.00 97.94 190 VAL A CA 1
ATOM 1545 C C . VAL A 1 190 ? -12.328 -7.845 -10.520 1.00 97.94 190 VAL A C 1
ATOM 1547 O O . VAL A 1 190 ? -11.671 -8.812 -10.895 1.00 97.94 190 VAL A O 1
ATOM 1550 N N . ARG A 1 191 ? -12.736 -6.898 -11.369 1.00 98.25 191 ARG A N 1
ATOM 1551 C CA . ARG A 1 191 ? -12.432 -6.961 -12.801 1.00 98.25 191 ARG A CA 1
ATOM 1552 C C . ARG A 1 191 ? -10.923 -6.939 -13.071 1.00 98.25 191 ARG A C 1
ATOM 1554 O O . ARG A 1 191 ? -10.451 -7.674 -13.932 1.00 98.25 191 ARG A O 1
ATOM 1561 N N . LEU A 1 192 ? -10.157 -6.123 -12.344 1.00 98.38 192 LEU A N 1
ATOM 1562 C CA . LEU A 1 192 ? -8.695 -6.126 -12.460 1.00 98.38 192 LEU A CA 1
ATOM 1563 C C . LEU A 1 192 ? -8.092 -7.464 -12.005 1.00 98.38 192 LEU A C 1
ATOM 1565 O O . LEU A 1 192 ? -7.128 -7.925 -12.606 1.00 98.38 192 LEU A O 1
ATOM 1569 N N . ILE A 1 193 ? -8.649 -8.102 -10.973 1.00 98.12 193 ILE A N 1
ATOM 1570 C CA . ILE A 1 193 ? -8.221 -9.436 -10.525 1.00 98.12 193 ILE A CA 1
ATOM 1571 C C . ILE A 1 193 ? -8.467 -10.475 -11.622 1.00 98.12 193 ILE A C 1
ATOM 1573 O O . ILE A 1 193 ? -7.590 -11.295 -11.881 1.00 98.12 193 ILE A O 1
ATOM 1577 N N . ASP A 1 194 ? -9.621 -10.419 -12.285 1.00 97.12 194 ASP A N 1
ATOM 1578 C CA . ASP A 1 194 ? -9.961 -11.332 -13.381 1.00 97.12 194 ASP A CA 1
ATOM 1579 C C . ASP A 1 194 ? -9.042 -11.150 -14.597 1.00 97.12 194 ASP A C 1
ATOM 1581 O O . ASP A 1 194 ? -8.703 -12.121 -15.270 1.00 97.12 194 ASP A O 1
ATOM 1585 N N . GLU A 1 195 ? -8.617 -9.914 -14.868 1.00 97.50 195 GLU A N 1
ATOM 1586 C CA . GLU A 1 195 ? -7.796 -9.570 -16.033 1.00 97.50 195 GLU A CA 1
ATOM 1587 C C . GLU A 1 195 ? -6.289 -9.792 -15.803 1.00 97.50 195 GLU A C 1
ATOM 1589 O O . GLU A 1 195 ? -5.593 -10.260 -16.703 1.00 97.50 195 GLU A O 1
ATOM 1594 N N . TYR A 1 196 ? -5.775 -9.479 -14.608 1.00 95.19 196 TYR A N 1
ATOM 1595 C CA . TYR A 1 196 ? -4.332 -9.458 -14.313 1.00 95.19 196 TYR A CA 1
ATOM 1596 C C . TYR A 1 196 ? -3.880 -10.513 -13.295 1.00 95.19 196 TYR A C 1
ATOM 1598 O O . TYR A 1 196 ? -2.678 -10.684 -13.081 1.00 95.19 196 TYR A O 1
ATOM 1606 N N . GLY A 1 197 ? -4.819 -11.220 -12.666 1.00 96.12 197 GLY A N 1
ATOM 1607 C CA . GLY A 1 197 ? -4.555 -12.185 -11.605 1.00 96.12 197 GLY A CA 1
ATOM 1608 C C . GLY A 1 197 ? -4.505 -11.554 -10.210 1.00 96.12 197 GLY A C 1
ATOM 1609 O O . GLY A 1 197 ? -4.053 -10.422 -10.007 1.00 96.12 197 GLY A O 1
ATOM 1610 N N . SER A 1 198 ? -4.949 -12.324 -9.214 1.00 97.00 198 SER A N 1
ATOM 1611 C CA . SER A 1 198 ? -5.051 -11.891 -7.816 1.00 97.00 198 SER A CA 1
ATOM 1612 C C . SER A 1 198 ? -3.708 -11.489 -7.212 1.00 97.00 198 SER A C 1
ATOM 1614 O O . SER A 1 198 ? -3.638 -10.475 -6.525 1.00 97.00 198 SER A O 1
ATOM 1616 N N . GLU A 1 199 ? -2.630 -12.221 -7.497 1.00 94.31 199 GLU A N 1
ATOM 1617 C CA . GLU A 1 199 ? -1.301 -11.916 -6.951 1.00 94.31 199 GLU A CA 1
ATOM 1618 C C . GLU A 1 199 ? -0.760 -10.562 -7.417 1.00 94.31 199 GLU A C 1
ATOM 1620 O O . GLU A 1 199 ? -0.249 -9.786 -6.608 1.00 94.31 199 GLU A O 1
ATOM 1625 N N . VAL A 1 200 ? -0.905 -10.241 -8.706 1.00 93.25 200 VAL A N 1
ATOM 1626 C CA . VAL A 1 200 ? -0.435 -8.967 -9.268 1.00 93.25 200 VAL A CA 1
ATOM 1627 C C . VAL A 1 200 ? -1.198 -7.801 -8.648 1.00 93.25 200 VAL A C 1
ATOM 1629 O O . VAL A 1 200 ? -0.588 -6.827 -8.198 1.00 93.25 200 VAL A O 1
ATOM 1632 N N . VAL A 1 201 ? -2.527 -7.908 -8.579 1.00 96.25 201 VAL A N 1
ATOM 1633 C CA . VAL A 1 201 ? -3.373 -6.857 -8.003 1.00 96.25 201 VAL A CA 1
ATOM 1634 C C . VAL A 1 201 ? -3.113 -6.700 -6.504 1.00 96.25 201 VAL A C 1
ATOM 1636 O O . VAL A 1 201 ? -2.962 -5.570 -6.039 1.00 96.25 201 VAL A O 1
ATOM 1639 N N . ALA A 1 202 ? -2.981 -7.799 -5.754 1.00 95.75 202 ALA A N 1
ATOM 1640 C CA . ALA A 1 202 ? -2.663 -7.775 -4.325 1.00 95.75 202 ALA A CA 1
ATOM 1641 C C . ALA A 1 202 ? -1.327 -7.081 -4.050 1.00 95.75 202 ALA A C 1
ATOM 1643 O O . ALA A 1 202 ? -1.257 -6.156 -3.240 1.00 95.75 202 ALA A O 1
ATOM 1644 N N . ASN A 1 203 ? -0.278 -7.476 -4.772 1.00 92.44 203 ASN A N 1
ATOM 1645 C CA . ASN A 1 203 ? 1.051 -6.883 -4.670 1.00 92.44 203 ASN A CA 1
ATOM 1646 C C . ASN A 1 203 ? 1.029 -5.369 -4.894 1.00 92.44 203 ASN A C 1
ATOM 1648 O O . ASN A 1 203 ? 1.640 -4.609 -4.139 1.00 92.44 203 ASN A O 1
ATOM 1652 N N . LEU A 1 204 ? 0.297 -4.923 -5.915 1.00 93.38 204 LEU A N 1
ATOM 1653 C CA . LEU A 1 204 ? 0.164 -3.508 -6.229 1.00 93.38 204 LEU A CA 1
ATOM 1654 C C . LEU A 1 204 ? -0.645 -2.761 -5.163 1.00 93.38 204 LEU A C 1
ATOM 1656 O O . LEU A 1 204 ? -0.215 -1.690 -4.737 1.00 93.38 204 LEU A O 1
ATOM 1660 N N . LEU A 1 205 ? -1.771 -3.312 -4.699 1.00 96.31 205 LEU A N 1
ATOM 1661 C CA . LEU A 1 205 ? -2.579 -2.712 -3.631 1.00 96.31 205 LEU A CA 1
ATOM 1662 C C . LEU A 1 205 ? -1.762 -2.530 -2.351 1.00 96.31 205 LEU A C 1
ATOM 1664 O O . LEU A 1 205 ? -1.811 -1.468 -1.733 1.00 96.31 205 LEU A O 1
ATOM 1668 N N . ILE A 1 206 ? -0.970 -3.537 -1.984 1.00 94.06 206 ILE A N 1
ATOM 1669 C CA . ILE A 1 206 ? -0.089 -3.502 -0.818 1.00 94.06 206 ILE A CA 1
ATOM 1670 C C . ILE A 1 206 ? 0.992 -2.429 -0.991 1.00 94.06 206 ILE A C 1
ATOM 1672 O 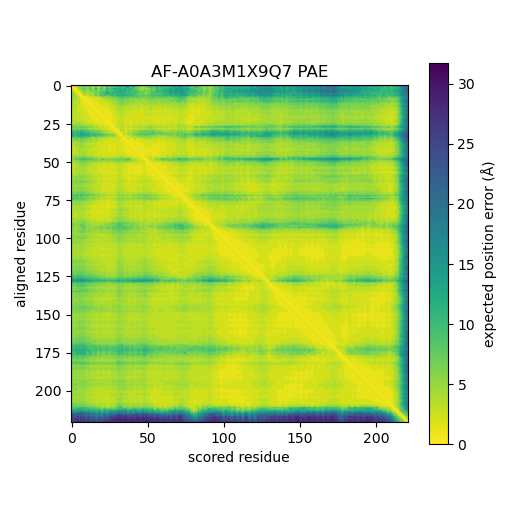O . ILE A 1 206 ? 1.163 -1.578 -0.116 1.00 94.06 206 ILE A O 1
ATOM 1676 N N . ALA A 1 207 ? 1.687 -2.419 -2.133 1.00 91.44 207 AL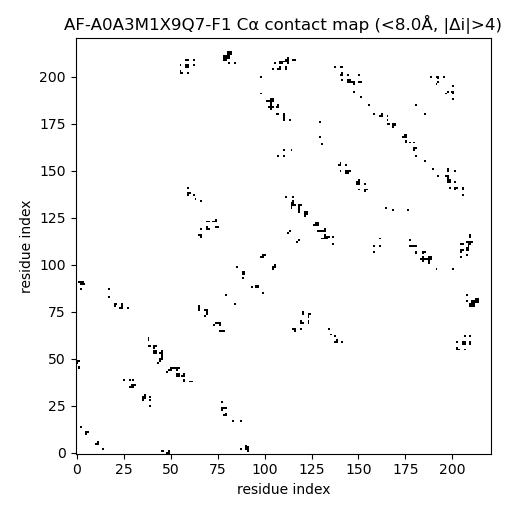A A N 1
ATOM 1677 C CA . ALA A 1 207 ? 2.729 -1.435 -2.410 1.00 91.44 207 ALA A CA 1
ATOM 1678 C C . ALA A 1 207 ? 2.185 0.005 -2.369 1.00 91.44 207 ALA A C 1
ATOM 1680 O O . ALA A 1 207 ? 2.801 0.882 -1.763 1.00 91.44 207 ALA A O 1
ATOM 1681 N N . TYR A 1 208 ? 1.010 0.251 -2.957 1.00 92.94 208 TYR A N 1
ATOM 1682 C CA . TYR A 1 208 ? 0.372 1.570 -2.937 1.00 92.94 208 TYR A CA 1
ATOM 1683 C C . TYR A 1 208 ? -0.209 1.933 -1.568 1.00 92.94 208 TYR A C 1
ATOM 1685 O O . TYR A 1 208 ? -0.131 3.094 -1.175 1.00 92.94 208 TYR A O 1
ATOM 1693 N N . GLY A 1 209 ? -0.753 0.965 -0.829 1.00 93.38 209 GLY A N 1
ATOM 1694 C CA . GLY A 1 209 ? -1.302 1.179 0.510 1.00 93.38 209 GLY A CA 1
ATOM 1695 C C . GLY A 1 209 ? -0.236 1.541 1.547 1.00 93.38 209 GLY A C 1
ATOM 1696 O O . GLY A 1 209 ? -0.492 2.325 2.460 1.00 93.38 209 GLY A O 1
ATOM 1697 N N . TYR A 1 210 ? 0.990 1.038 1.391 1.00 90.69 210 TYR A N 1
ATOM 1698 C CA . TYR A 1 210 ? 2.112 1.412 2.256 1.00 90.69 210 TYR A CA 1
ATOM 1699 C C . TYR A 1 210 ? 2.888 2.643 1.759 1.00 90.69 210 TYR A C 1
ATOM 1701 O O . TYR A 1 210 ? 3.512 3.347 2.560 1.00 90.69 210 TYR A O 1
ATOM 1709 N N . ALA A 1 211 ? 2.789 2.976 0.471 1.00 87.62 211 ALA A N 1
ATOM 1710 C CA . ALA A 1 211 ? 3.336 4.205 -0.093 1.00 87.62 211 ALA A CA 1
ATOM 1711 C C . ALA A 1 211 ? 2.562 5.452 0.361 1.00 87.62 211 ALA A C 1
ATOM 1713 O O . ALA A 1 211 ? 1.353 5.415 0.593 1.00 87.62 211 ALA A O 1
ATOM 1714 N N . ARG A 1 212 ? 3.258 6.585 0.489 1.00 84.44 212 ARG A N 1
ATOM 1715 C CA . ARG A 1 212 ? 2.672 7.895 0.791 1.00 84.44 212 ARG A CA 1
ATOM 1716 C C . ARG A 1 212 ? 2.180 8.622 -0.447 1.00 84.44 212 ARG A C 1
ATOM 1718 O O . ARG A 1 212 ? 2.787 8.563 -1.510 1.00 84.44 212 ARG A O 1
ATOM 1725 N N . GLU A 1 213 ? 1.102 9.375 -0.290 1.00 77.31 213 GLU A N 1
ATOM 1726 C CA . GLU A 1 213 ? 0.763 10.395 -1.274 1.00 77.31 213 GLU A CA 1
ATOM 1727 C C . GLU A 1 213 ? 1.835 11.497 -1.245 1.00 77.31 213 GLU A C 1
ATOM 1729 O O . GLU A 1 213 ? 2.411 11.770 -0.179 1.00 77.31 213 GLU A O 1
ATOM 1734 N N . PRO A 1 214 ? 2.154 12.113 -2.395 1.00 68.00 214 PRO A N 1
ATOM 1735 C CA . PRO A 1 214 ? 3.007 13.290 -2.418 1.00 68.00 214 PRO A CA 1
ATOM 1736 C C . PRO A 1 214 ? 2.409 14.351 -1.499 1.00 68.00 214 PRO A C 1
ATOM 1738 O O . PRO A 1 214 ? 1.213 14.626 -1.569 1.00 68.00 214 PRO A O 1
ATOM 1741 N N . ARG A 1 215 ? 3.230 14.964 -0.642 1.00 57.41 215 ARG A N 1
ATOM 1742 C CA . ARG A 1 215 ? 2.813 16.225 -0.030 1.00 57.41 215 ARG A CA 1
ATOM 1743 C C . ARG A 1 215 ? 2.721 17.228 -1.170 1.00 57.41 215 ARG A C 1
ATOM 1745 O O . ARG A 1 215 ? 3.692 17.362 -1.913 1.00 57.41 215 ARG A O 1
ATOM 1752 N N . GLU A 1 216 ? 1.582 17.896 -1.317 1.00 35.97 216 GLU A N 1
ATOM 1753 C CA . GLU A 1 216 ? 1.571 19.149 -2.062 1.00 35.97 216 GLU A CA 1
ATOM 1754 C C . GLU A 1 216 ? 2.619 20.032 -1.384 1.00 35.97 216 GLU A C 1
ATOM 1756 O O . GLU A 1 216 ? 2.520 20.323 -0.188 1.00 35.97 216 GLU A O 1
ATOM 1761 N N . GLU A 1 217 ? 3.698 20.346 -2.101 1.00 33.88 217 GLU A N 1
ATOM 1762 C CA . GLU A 1 217 ? 4.589 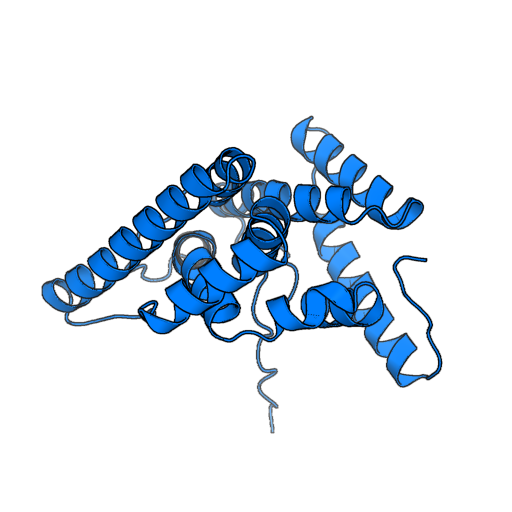21.415 -1.683 1.00 33.88 217 GLU A CA 1
ATOM 1763 C C . GLU A 1 217 ? 3.695 22.648 -1.636 1.00 33.88 217 GLU A C 1
ATOM 1765 O O . GLU A 1 217 ? 3.302 23.170 -2.680 1.00 33.88 217 GLU A O 1
ATOM 1770 N N . GLN A 1 218 ? 3.292 23.052 -0.425 1.00 27.81 218 GLN A N 1
ATOM 1771 C CA . GLN A 1 218 ? 2.711 24.365 -0.210 1.00 27.81 218 GLN A CA 1
ATOM 1772 C C . GLN A 1 218 ? 3.711 25.329 -0.828 1.00 27.81 218 GLN A C 1
ATOM 1774 O O . GLN A 1 218 ? 4.823 25.496 -0.326 1.00 27.81 218 GLN A O 1
ATOM 1779 N N . SER A 1 219 ? 3.348 25.852 -1.996 1.00 29.66 219 SER A N 1
ATOM 1780 C CA . SER A 1 219 ? 4.109 26.883 -2.670 1.00 29.66 219 SER A CA 1
ATOM 1781 C C . SER A 1 219 ? 4.007 28.084 -1.749 1.00 29.66 219 SER A C 1
ATOM 1783 O O . SER A 1 219 ? 3.011 28.803 -1.787 1.00 29.66 219 SER A O 1
ATOM 1785 N N . ASN A 1 220 ? 4.977 28.224 -0.844 1.00 30.83 220 ASN A N 1
ATOM 1786 C CA . ASN A 1 220 ? 5.150 29.434 -0.060 1.00 30.83 220 ASN A CA 1
ATOM 1787 C C . ASN A 1 220 ? 5.342 30.557 -1.078 1.00 30.83 220 ASN A C 1
ATOM 1789 O O . ASN A 1 220 ? 6.399 30.663 -1.701 1.00 30.83 220 ASN A O 1
ATOM 1793 N N . SER A 1 221 ? 4.253 31.288 -1.302 1.00 31.39 221 SER A N 1
ATOM 1794 C CA . SER A 1 221 ? 4.232 32.570 -1.995 1.00 31.39 221 SER A CA 1
ATOM 1795 C C . SER A 1 221 ? 4.579 33.658 -0.992 1.00 31.39 221 SER A C 1
ATOM 1797 O O . SER A 1 221 ? 4.152 33.512 0.177 1.00 31.39 221 SER A O 1
#